Protein AF-A0A956KKE1-F1 (afdb_monomer)

pLDDT: mean 94.9, std 8.65, range [42.03, 98.88]

Foldseek 3Di:
DFDLLALQLQLVLLLVQLQVLLVCLVVLVLLLVLCVVVVHDPVLNVLSVLLSVLSNVLSVLSQVRSCVSPVDGDDYDDDCVCVVDDDCDPDVLLSLLLCLLQCQQQVLQLLLVLLVVLLVQAQPVSLNVSSPSSNVSSVSSNVSSVVSNLVSCVVPVPVRLVSNVVSLVVLVVDDQDFLDDPVSVVSVVPGDPSVCSNSRRDHRVVSVVSSVVSNVVSSVVSVCSNCVVVVVVVD

Mean predicted aligned error: 3.75 Å

Sequence (235 aa):
CLDKPTRAALAALWLHDAQKEHASVPAFSRISWMLAAVGAPAELLEGAHKAALEEIEHTRLCFALAAGYEGRSHSVEAMPDLLLGMDFGDDPLITLAVESLGDGCLLEDYNADVAAACAVTCREPVTRSVLETIAVEERSHADFSWAVLEWLLARDRVRIAPAIDAALTKLQAYPRPTAVSGDKQALIDLADADALLAHGRLPDSRWAALWTERLALTAARVRTLLHEDASARAA

Nearest PDB structures (foldseek):
  3ez0-assembly2_C  TM=4.974E-01  e=1.473E-02  Arthrobacter sp. FB24
  8fhb-assembly1_A  TM=5.592E-01  e=6.857E-01  Synechococcus sp. RCC307
  8hmp-assembly1_R  TM=1.965E-01  e=2.055E+00  Homo sapiens

Radius of gyration: 19.16 Å; Cα contacts (8 Å, |Δi|>4): 268; chains: 1; bounding box: 49×42×51 Å

Solvent-accessible surface area (backbone atoms only — not comparable to full-atom values): 12333 Å² total; per-residue (Å²): 134,83,56,71,46,34,26,52,29,51,17,54,52,25,41,52,48,17,54,50,32,51,62,44,31,62,53,28,52,49,49,33,51,45,38,58,75,74,66,54,60,68,67,60,44,50,44,27,52,50,43,30,54,50,25,54,48,51,19,50,53,24,29,51,52,14,18,70,46,65,75,48,86,70,78,89,78,87,67,71,68,62,76,80,55,82,88,58,67,98,44,52,71,56,40,49,43,40,45,26,47,52,54,24,37,44,44,26,40,40,51,12,52,49,26,43,55,19,25,75,57,24,65,41,67,67,58,22,54,51,25,49,49,49,18,54,50,28,37,51,41,11,53,45,20,45,51,50,45,53,51,48,40,74,73,39,40,85,72,38,48,61,49,43,54,55,41,54,60,49,54,79,74,53,83,77,82,66,69,64,57,80,93,49,44,74,40,50,75,61,26,54,64,69,57,38,29,32,61,36,44,66,58,48,73,58,48,52,52,52,47,57,52,42,55,52,52,45,53,52,51,50,52,48,68,69,44,65,58,62,60,67,75,74,109

Structure (mmCIF, N/CA/C/O backbone):
data_AF-A0A956KKE1-F1
#
_entry.id   AF-A0A956KKE1-F1
#
loop_
_atom_site.group_PDB
_atom_site.id
_atom_site.type_symbol
_atom_site.label_atom_id
_atom_site.label_alt_id
_atom_site.label_comp_id
_atom_site.label_asym_id
_atom_site.label_entity_id
_atom_site.label_seq_id
_atom_site.pdbx_PDB_ins_code
_atom_site.Cartn_x
_atom_site.Cartn_y
_atom_site.Cartn_z
_atom_site.occupancy
_atom_site.B_iso_or_equiv
_atom_site.auth_seq_id
_atom_site.auth_comp_id
_atom_site.auth_asym_id
_atom_site.auth_atom_id
_atom_site.pdbx_PDB_model_num
ATOM 1 N N . CYS A 1 1 ? -20.261 -4.666 23.829 1.00 81.12 1 CYS A N 1
ATOM 2 C CA . CYS A 1 1 ? -20.450 -3.224 23.567 1.00 81.12 1 CYS A CA 1
ATOM 3 C C . CYS A 1 1 ? -19.099 -2.567 23.799 1.00 81.12 1 CYS A C 1
ATOM 5 O O . CYS A 1 1 ? -18.560 -2.770 24.878 1.00 81.12 1 CYS A O 1
ATOM 7 N N . LEU A 1 2 ? -18.522 -1.902 22.795 1.00 95.31 2 LEU A N 1
ATOM 8 C CA . LEU A 1 2 ? -17.215 -1.246 22.923 1.00 95.31 2 LEU A CA 1
ATOM 9 C C . LEU A 1 2 ? -17.324 -0.007 23.814 1.00 95.31 2 LEU A C 1
ATOM 11 O O . LEU A 1 2 ? -18.322 0.713 23.726 1.00 95.31 2 LEU A O 1
ATOM 15 N N . ASP A 1 3 ? -16.308 0.274 24.629 1.00 97.31 3 ASP A N 1
ATOM 16 C CA . ASP A 1 3 ? -16.244 1.527 25.382 1.00 97.31 3 ASP A CA 1
ATOM 17 C C . ASP A 1 3 ? -16.003 2.743 24.464 1.00 97.31 3 ASP A C 1
ATOM 19 O O . ASP A 1 3 ? -15.741 2.627 23.264 1.00 97.31 3 ASP A O 1
ATOM 23 N N . LYS A 1 4 ? -16.183 3.947 25.016 1.00 97.25 4 LYS A N 1
ATOM 24 C CA . LYS A 1 4 ? -16.062 5.189 24.242 1.00 97.25 4 LYS A CA 1
ATOM 25 C C . LYS A 1 4 ? -14.626 5.433 23.733 1.00 97.25 4 LYS A C 1
ATOM 27 O O . LYS A 1 4 ? -14.519 5.766 22.552 1.00 97.25 4 LYS A O 1
ATOM 32 N N . PRO A 1 5 ? -13.559 5.289 24.548 1.00 97.75 5 PRO A N 1
ATOM 33 C CA . PRO A 1 5 ? -12.183 5.443 24.067 1.00 97.75 5 PRO A CA 1
ATOM 34 C C . PRO A 1 5 ? -11.838 4.516 22.900 1.00 97.75 5 PRO A C 1
ATOM 36 O O . PRO A 1 5 ? -11.337 4.979 21.879 1.00 97.75 5 PRO A O 1
ATOM 39 N N . THR A 1 6 ? -12.203 3.239 22.993 1.00 98.31 6 THR A N 1
ATOM 40 C CA . THR A 1 6 ? -11.922 2.236 21.961 1.00 98.31 6 THR A CA 1
ATOM 41 C C . THR A 1 6 ? -12.635 2.553 20.655 1.00 98.31 6 THR A C 1
ATOM 43 O O . THR A 1 6 ? -12.032 2.473 19.587 1.00 98.31 6 THR A O 1
ATOM 46 N N . ARG A 1 7 ? -13.905 2.979 20.708 1.00 97.94 7 ARG A N 1
ATOM 47 C CA . ARG A 1 7 ? -14.611 3.422 19.495 1.00 97.94 7 ARG A CA 1
ATOM 48 C C . ARG A 1 7 ? -13.947 4.639 18.853 1.00 97.94 7 ARG A C 1
ATOM 50 O O . ARG A 1 7 ? -13.834 4.680 17.635 1.00 97.94 7 ARG A O 1
ATOM 57 N N . ALA A 1 8 ? -13.498 5.607 19.653 1.00 97.44 8 ALA A N 1
ATOM 58 C CA . ALA A 1 8 ? -12.809 6.789 19.137 1.00 97.44 8 ALA A CA 1
ATOM 59 C C . ALA A 1 8 ? -11.465 6.427 18.481 1.00 97.44 8 ALA A C 1
ATOM 61 O O . ALA A 1 8 ? -11.163 6.921 17.398 1.00 97.44 8 ALA A O 1
ATOM 62 N N . ALA A 1 9 ? -10.699 5.524 19.097 1.00 98.00 9 ALA A N 1
ATOM 63 C CA . ALA A 1 9 ? -9.459 4.995 18.540 1.00 98.00 9 ALA A CA 1
ATOM 64 C C . ALA A 1 9 ? -9.691 4.268 17.205 1.00 98.00 9 ALA A C 1
ATOM 66 O O . ALA A 1 9 ? -9.038 4.585 16.214 1.00 98.00 9 ALA A O 1
ATOM 67 N N . LEU A 1 10 ? -10.659 3.347 17.147 1.00 98.12 10 LEU A N 1
ATOM 68 C CA . LEU A 1 10 ? -10.994 2.620 15.918 1.00 98.12 10 LEU A CA 1
ATOM 69 C C . LEU A 1 10 ? -11.460 3.564 14.808 1.00 98.12 10 LEU A C 1
ATOM 71 O O . LEU A 1 10 ? -10.999 3.437 13.677 1.00 98.12 10 LEU A O 1
ATOM 75 N N . ALA A 1 11 ? -12.321 4.533 15.128 1.00 97.56 11 ALA A N 1
ATOM 76 C CA . ALA A 1 11 ? -12.765 5.536 14.167 1.00 97.56 11 ALA A CA 1
ATOM 77 C C . ALA A 1 11 ? -11.590 6.342 13.596 1.00 97.56 11 ALA A C 1
ATOM 79 O O . ALA A 1 11 ? -11.491 6.496 12.383 1.00 97.56 11 ALA A O 1
ATOM 80 N N . ALA A 1 12 ? -10.680 6.812 14.454 1.00 96.75 12 ALA A N 1
ATOM 81 C CA . ALA A 1 12 ? -9.523 7.599 14.035 1.00 96.75 12 ALA A CA 1
ATOM 82 C C . ALA A 1 12 ? -8.536 6.798 13.171 1.00 96.75 12 ALA A C 1
ATOM 84 O O . ALA A 1 12 ? -7.970 7.352 12.232 1.00 96.75 12 ALA A O 1
ATOM 85 N N . LEU A 1 13 ? -8.337 5.509 13.468 1.00 97.62 13 LEU A N 1
ATOM 86 C CA . LEU A 1 13 ? -7.486 4.632 12.663 1.00 97.62 13 LEU A CA 1
ATOM 87 C C . LEU A 1 13 ? -8.114 4.341 11.293 1.00 97.62 13 LEU A C 1
ATOM 89 O O . LEU A 1 13 ? -7.439 4.477 10.283 1.00 97.62 13 LEU A O 1
ATOM 93 N N . TRP A 1 14 ? -9.409 4.010 11.229 1.00 97.88 14 TRP A N 1
ATOM 94 C CA . TRP A 1 14 ? -10.077 3.749 9.943 1.00 97.88 14 TRP A CA 1
ATOM 95 C C . TRP A 1 14 ? -10.216 5.006 9.086 1.00 97.88 14 TRP A C 1
ATOM 97 O O . TRP A 1 14 ? -10.135 4.928 7.865 1.00 97.88 14 TRP A O 1
ATOM 107 N N . LEU A 1 15 ? -10.377 6.169 9.719 1.00 96.12 15 LEU A N 1
ATOM 108 C CA . LEU A 1 15 ? -10.339 7.452 9.028 1.00 96.12 15 LEU A CA 1
ATOM 109 C C . LEU A 1 15 ? -8.958 7.719 8.416 1.00 96.12 15 LEU A C 1
ATOM 111 O O . LEU A 1 15 ? -8.875 8.169 7.279 1.00 96.12 15 LEU A O 1
ATOM 115 N N . HIS A 1 16 ? -7.889 7.425 9.159 1.00 95.25 16 HIS A N 1
ATOM 116 C CA . HIS A 1 16 ? -6.515 7.572 8.677 1.00 95.25 16 HIS A CA 1
ATOM 117 C C . HIS A 1 16 ? -6.230 6.681 7.473 1.00 95.25 16 HIS A C 1
ATOM 119 O O . HIS A 1 16 ? -5.639 7.143 6.503 1.00 95.25 16 HIS A O 1
ATOM 125 N N . ASP A 1 17 ? -6.673 5.425 7.528 1.00 97.00 17 ASP A N 1
ATOM 126 C CA . ASP A 1 17 ? -6.511 4.492 6.414 1.00 97.00 17 ASP A CA 1
ATOM 127 C C . ASP A 1 17 ? -7.303 4.983 5.199 1.00 97.00 17 ASP A C 1
ATOM 129 O O . ASP A 1 17 ? -6.723 5.160 4.140 1.00 97.00 17 ASP A O 1
ATOM 133 N N . ALA A 1 18 ? -8.574 5.374 5.369 1.00 97.06 18 ALA A N 1
ATOM 134 C CA . ALA A 1 18 ? -9.383 5.927 4.276 1.00 97.06 18 ALA A CA 1
ATOM 135 C C . ALA A 1 18 ? -8.728 7.138 3.586 1.00 97.06 18 ALA A C 1
ATOM 137 O O . ALA A 1 18 ? -8.857 7.317 2.378 1.00 97.06 18 ALA A O 1
ATOM 138 N N . GLN A 1 19 ? -8.041 7.991 4.350 1.00 94.75 19 GLN A N 1
ATOM 139 C CA . GLN A 1 19 ? -7.318 9.141 3.808 1.00 94.75 19 GLN A CA 1
ATOM 140 C C . GLN A 1 19 ? -6.078 8.727 3.010 1.00 94.75 19 GLN A C 1
ATOM 142 O O . GLN A 1 19 ? -5.770 9.377 2.012 1.00 94.75 19 GLN A O 1
ATOM 147 N N . LYS A 1 20 ? -5.381 7.664 3.428 1.00 94.75 20 LYS A N 1
ATOM 148 C CA . LYS A 1 20 ? -4.246 7.104 2.688 1.00 94.75 20 LYS A CA 1
ATOM 149 C C . LYS A 1 20 ? -4.690 6.462 1.377 1.00 94.75 20 LYS A C 1
ATOM 151 O O . LYS A 1 20 ? -4.152 6.860 0.347 1.00 94.75 20 LYS A O 1
ATOM 156 N N . GLU A 1 21 ? -5.720 5.615 1.408 1.00 97.12 21 GLU A N 1
ATOM 157 C CA . GLU A 1 21 ? -6.243 4.978 0.185 1.00 97.12 21 GLU A CA 1
ATOM 158 C C . GLU A 1 21 ? -6.777 6.039 -0.781 1.00 97.12 21 GLU A C 1
ATOM 160 O O . GLU A 1 21 ? -6.628 5.972 -1.995 1.00 97.12 21 GLU A O 1
ATOM 165 N N . HIS A 1 22 ? -7.362 7.123 -0.264 1.00 96.38 22 HIS A N 1
ATOM 166 C CA . HIS A 1 22 ? -7.793 8.198 -1.149 1.00 96.38 22 HIS A CA 1
ATOM 167 C C . HIS A 1 22 ? -6.612 8.926 -1.810 1.00 96.38 22 HIS A C 1
ATOM 169 O O . HIS A 1 22 ? -6.702 9.351 -2.965 1.00 96.38 22 HIS A O 1
ATOM 175 N N . ALA A 1 23 ? -5.513 9.093 -1.072 1.00 93.56 23 ALA A N 1
ATOM 176 C CA . ALA A 1 23 ? -4.313 9.775 -1.538 1.00 93.56 23 ALA A CA 1
ATOM 177 C C . ALA A 1 23 ? -3.479 8.934 -2.524 1.00 93.56 23 ALA A C 1
ATOM 179 O O . ALA A 1 23 ? -2.659 9.509 -3.244 1.00 93.56 23 ALA A O 1
ATOM 180 N N . SER A 1 24 ? -3.699 7.618 -2.612 1.00 95.38 24 SER A N 1
ATOM 181 C CA . SER A 1 24 ? -3.049 6.732 -3.591 1.00 95.38 24 SER A CA 1
ATOM 182 C C . SER A 1 24 ? -3.680 6.846 -4.995 1.00 95.38 24 SER A C 1
ATOM 184 O O . SER A 1 24 ? -2.988 6.721 -6.008 1.00 95.38 24 SER A O 1
ATOM 186 N N . VAL A 1 25 ? -4.972 7.192 -5.100 1.00 96.62 25 VAL A N 1
ATOM 187 C CA . VAL A 1 25 ? -5.703 7.289 -6.385 1.00 96.62 25 VAL A CA 1
ATOM 188 C C . VAL A 1 25 ? -5.023 8.233 -7.403 1.00 96.62 25 VAL A C 1
ATOM 190 O O . VAL A 1 25 ? -4.869 7.855 -8.576 1.00 96.62 25 VAL A O 1
ATOM 193 N N . PRO A 1 26 ? -4.569 9.450 -7.028 1.00 95.38 26 PRO A N 1
ATOM 194 C CA . PRO A 1 26 ? -3.785 10.298 -7.926 1.00 95.38 26 PRO A CA 1
ATOM 195 C C . PRO A 1 26 ? -2.439 9.683 -8.333 1.00 95.38 26 PRO A C 1
ATOM 197 O O . PRO A 1 26 ? -1.995 9.911 -9.458 1.00 95.38 26 PRO A O 1
ATOM 200 N N . ALA A 1 27 ? -1.798 8.889 -7.468 1.00 94.69 27 ALA A N 1
ATOM 201 C CA . ALA A 1 27 ? -0.536 8.225 -7.786 1.00 94.69 27 ALA A CA 1
ATOM 202 C C . ALA A 1 27 ? -0.723 7.181 -8.899 1.00 94.69 27 ALA A C 1
ATOM 204 O O . ALA A 1 27 ? -0.006 7.232 -9.900 1.00 94.69 27 ALA A O 1
ATOM 205 N N . PHE A 1 28 ? -1.750 6.328 -8.817 1.00 97.44 28 PHE A N 1
ATOM 206 C CA . PHE A 1 28 ? -2.087 5.400 -9.906 1.00 97.44 28 PHE A CA 1
ATOM 207 C C . PHE A 1 28 ? -2.508 6.124 -11.192 1.00 97.44 28 PHE A C 1
ATOM 209 O O . PHE A 1 28 ? -2.120 5.727 -12.296 1.00 97.44 28 PHE A O 1
ATOM 216 N N . SER A 1 29 ? -3.223 7.247 -11.071 1.00 95.75 29 SER A N 1
ATOM 217 C CA . SER A 1 29 ? -3.551 8.100 -12.222 1.00 95.75 29 SER A CA 1
ATOM 218 C C . SER A 1 29 ? -2.284 8.632 -12.905 1.00 95.75 29 SER A C 1
ATOM 220 O O . SER A 1 29 ? -2.165 8.567 -14.131 1.00 95.75 29 SER A O 1
ATOM 222 N N . ARG A 1 30 ? -1.293 9.080 -12.127 1.00 96.25 30 ARG A N 1
ATOM 223 C CA . ARG A 1 30 ? 0.010 9.530 -12.631 1.00 96.25 30 ARG A CA 1
ATOM 224 C C . ARG A 1 30 ? 0.798 8.400 -13.294 1.00 96.25 30 ARG A C 1
ATOM 226 O O . ARG A 1 30 ? 1.353 8.606 -14.372 1.00 96.25 30 ARG A O 1
ATOM 233 N N . ILE A 1 31 ? 0.798 7.204 -12.703 1.00 97.56 31 ILE A N 1
ATOM 234 C CA . ILE A 1 31 ? 1.424 6.011 -13.289 1.00 97.56 31 ILE A CA 1
ATOM 235 C C . ILE A 1 31 ? 0.797 5.693 -14.651 1.00 97.56 31 ILE A C 1
ATOM 237 O O . ILE A 1 31 ? 1.532 5.511 -15.620 1.00 97.56 31 ILE A O 1
ATOM 241 N N . SER A 1 32 ? -0.538 5.715 -14.769 1.00 97.69 32 SER A N 1
ATOM 242 C CA . SER A 1 32 ? -1.224 5.466 -16.049 1.00 97.69 32 SER A CA 1
ATOM 243 C C . SER A 1 32 ? -0.789 6.448 -17.149 1.00 97.69 32 SER A C 1
ATOM 245 O O . SER A 1 32 ? -0.551 6.048 -18.291 1.00 97.69 32 SER A O 1
ATOM 247 N N . TRP A 1 33 ? -0.589 7.723 -16.794 1.00 96.62 33 TRP A N 1
ATOM 248 C CA . TRP A 1 33 ? -0.094 8.748 -17.713 1.00 96.62 33 TRP A CA 1
ATOM 249 C C . TRP A 1 33 ? 1.348 8.492 -18.142 1.00 96.62 33 TRP A C 1
ATOM 251 O O . TRP A 1 33 ? 1.648 8.572 -19.333 1.00 96.62 33 TRP A O 1
ATOM 261 N N . MET A 1 34 ? 2.238 8.163 -17.201 1.00 97.75 34 MET A N 1
ATOM 262 C CA . MET A 1 34 ? 3.630 7.843 -17.526 1.00 97.75 34 MET A CA 1
ATOM 263 C C . MET A 1 34 ? 3.716 6.614 -18.426 1.00 97.75 34 MET A C 1
ATOM 265 O O . MET A 1 34 ? 4.391 6.675 -19.451 1.00 97.75 34 MET A O 1
ATOM 269 N N . LEU A 1 35 ? 2.986 5.541 -18.101 1.00 98.50 35 LEU A N 1
ATOM 270 C CA . LEU A 1 35 ? 2.916 4.319 -18.905 1.00 98.50 35 LEU A CA 1
ATOM 271 C C . LEU A 1 35 ? 2.457 4.612 -20.340 1.00 98.50 35 LEU A C 1
ATOM 273 O O . LEU A 1 35 ? 3.092 4.155 -21.293 1.00 98.50 35 LEU A O 1
ATOM 277 N N . ALA A 1 36 ? 1.416 5.431 -20.514 1.00 97.88 36 ALA A N 1
ATOM 278 C CA . ALA A 1 36 ? 0.978 5.873 -21.836 1.00 97.88 36 ALA A CA 1
ATOM 279 C C . ALA A 1 36 ? 2.065 6.689 -22.561 1.00 97.88 36 ALA A C 1
ATOM 281 O O . ALA A 1 36 ? 2.355 6.432 -23.730 1.00 97.88 36 ALA A O 1
ATOM 282 N N . ALA A 1 37 ? 2.708 7.633 -21.866 1.00 96.94 37 ALA A N 1
ATOM 283 C CA . ALA A 1 37 ? 3.741 8.501 -22.433 1.00 96.94 37 ALA A CA 1
ATOM 284 C C . ALA A 1 37 ? 4.979 7.727 -22.918 1.00 96.94 37 ALA A C 1
ATOM 286 O O . ALA A 1 37 ? 5.592 8.107 -23.916 1.00 96.94 37 ALA A O 1
ATOM 287 N N . VAL A 1 38 ? 5.336 6.626 -22.249 1.00 97.38 38 VAL A N 1
ATOM 288 C CA . VAL A 1 38 ? 6.476 5.778 -22.638 1.00 97.38 38 VAL A CA 1
ATOM 289 C C . VAL A 1 38 ? 6.102 4.630 -23.587 1.00 97.38 38 VAL A C 1
ATOM 291 O O . VAL A 1 38 ? 6.981 3.873 -24.021 1.00 97.38 38 VAL A O 1
ATOM 294 N N . GLY A 1 39 ? 4.821 4.514 -23.954 1.00 97.94 39 GLY A N 1
ATOM 295 C CA . GLY A 1 39 ? 4.309 3.486 -24.860 1.00 97.94 39 GLY A CA 1
ATOM 296 C C . GLY A 1 39 ? 4.327 2.087 -24.244 1.00 97.94 39 GLY A C 1
ATOM 297 O O . GLY A 1 39 ? 4.849 1.154 -24.858 1.00 97.94 39 GLY A O 1
ATOM 298 N N . ALA A 1 40 ? 3.827 1.958 -23.014 1.00 98.31 40 ALA A N 1
ATOM 299 C CA . ALA A 1 40 ? 3.653 0.674 -22.347 1.00 98.31 40 ALA A CA 1
ATOM 300 C C . ALA A 1 40 ? 2.516 -0.165 -22.978 1.00 98.31 40 ALA A C 1
ATOM 302 O O . ALA A 1 40 ? 1.598 0.399 -23.581 1.00 98.31 40 ALA A O 1
ATOM 303 N N . PRO A 1 41 ? 2.560 -1.506 -22.847 1.00 98.19 41 PRO A N 1
ATOM 304 C CA . PRO A 1 41 ? 1.471 -2.397 -23.242 1.00 98.19 41 PRO A CA 1
ATOM 305 C C . PRO A 1 41 ? 0.14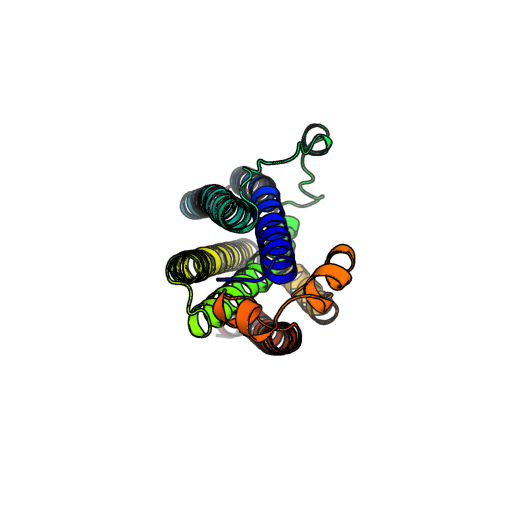9 -2.059 -22.547 1.00 98.19 41 PRO A C 1
ATOM 307 O O . PRO A 1 41 ? 0.138 -1.565 -21.416 1.00 98.19 41 PRO A O 1
ATOM 310 N N . ALA A 1 42 ? -0.967 -2.356 -23.216 1.00 97.94 42 ALA A N 1
ATOM 311 C CA . ALA A 1 42 ? -2.307 -2.019 -22.735 1.00 97.94 42 ALA A CA 1
ATOM 312 C C . ALA A 1 42 ? -2.634 -2.678 -21.385 1.00 97.94 42 ALA A C 1
ATOM 314 O O . ALA A 1 42 ? -3.324 -2.079 -20.567 1.00 97.94 42 ALA A O 1
ATOM 315 N N . GLU A 1 43 ? -2.082 -3.861 -21.127 1.00 98.06 43 GLU A N 1
ATOM 316 C CA . GLU A 1 43 ? -2.280 -4.629 -19.898 1.00 98.06 43 GLU A CA 1
ATOM 317 C C . GLU A 1 43 ? -1.710 -3.900 -18.667 1.00 98.06 43 GLU A C 1
ATOM 319 O O . GLU A 1 43 ? -2.294 -3.954 -17.587 1.00 98.06 43 GLU A O 1
ATOM 324 N N . LEU A 1 44 ? -0.605 -3.155 -18.819 1.00 98.62 44 LEU A N 1
ATOM 325 C CA . LEU A 1 44 ? -0.058 -2.337 -17.728 1.00 98.62 44 LEU A CA 1
ATOM 326 C C . LEU A 1 44 ? -0.910 -1.086 -17.479 1.00 98.62 44 LEU A C 1
ATOM 328 O O . LEU A 1 44 ? -1.070 -0.663 -16.336 1.00 98.62 44 LEU A O 1
ATOM 332 N N . LEU A 1 45 ? -1.491 -0.497 -18.529 1.00 98.00 45 LEU A N 1
ATOM 333 C CA . LEU A 1 45 ? -2.429 0.619 -18.370 1.00 98.00 45 LEU A CA 1
ATOM 334 C C . LEU A 1 45 ? -3.707 0.153 -17.659 1.00 98.00 45 LEU A C 1
ATOM 336 O O . LEU A 1 45 ? -4.195 0.841 -16.763 1.00 98.00 45 LEU A O 1
ATOM 340 N N . GLU A 1 46 ? -4.228 -1.019 -18.030 1.00 98.38 46 GLU A N 1
ATOM 341 C CA . GLU A 1 46 ? -5.365 -1.647 -17.355 1.00 98.38 46 GLU A CA 1
ATOM 342 C C . GLU A 1 46 ? -5.059 -1.899 -15.875 1.00 98.38 46 GLU A C 1
ATOM 344 O O . GLU A 1 46 ? -5.869 -1.530 -15.026 1.00 98.38 46 GLU A O 1
ATOM 349 N N . GLY A 1 47 ? -3.873 -2.429 -15.558 1.00 98.50 47 GLY A N 1
ATOM 350 C CA . GLY A 1 47 ? -3.420 -2.633 -14.180 1.00 98.50 47 GLY A CA 1
ATOM 351 C C . GLY A 1 47 ? -3.442 -1.351 -13.342 1.00 98.50 47 GLY A C 1
ATOM 352 O O . GLY A 1 47 ? -4.018 -1.344 -12.255 1.00 98.50 47 GLY A O 1
ATOM 353 N N . ALA A 1 48 ? -2.914 -0.242 -13.873 1.00 98.38 48 ALA A N 1
ATOM 354 C CA . ALA A 1 48 ? -2.925 1.049 -13.178 1.00 98.38 48 ALA A CA 1
ATOM 355 C C . ALA A 1 48 ? -4.352 1.567 -12.915 1.00 98.38 48 ALA A C 1
ATOM 357 O O . ALA A 1 48 ? -4.646 2.083 -11.837 1.00 98.38 48 ALA A O 1
ATOM 358 N N . HIS A 1 49 ? -5.259 1.425 -13.886 1.00 98.50 49 HIS A N 1
ATOM 359 C CA . HIS A 1 49 ? -6.652 1.844 -13.717 1.00 98.50 49 HIS A CA 1
ATOM 360 C C . HIS A 1 49 ? -7.436 0.933 -12.771 1.00 98.50 49 HIS A C 1
ATOM 362 O O . HIS A 1 49 ? -8.263 1.432 -12.009 1.00 98.50 49 HIS A O 1
ATOM 368 N N . LYS A 1 50 ? -7.175 -0.377 -12.799 1.00 98.62 50 LYS A N 1
ATOM 369 C CA . LYS A 1 50 ? -7.757 -1.338 -11.860 1.00 98.62 50 LYS A CA 1
ATOM 370 C C . LYS A 1 50 ? -7.378 -0.977 -10.426 1.00 98.62 50 LYS A C 1
ATOM 372 O O . LYS A 1 50 ? -8.279 -0.812 -9.611 1.00 98.62 50 LYS A O 1
ATOM 377 N N . ALA A 1 51 ? -6.087 -0.765 -10.165 1.00 98.44 51 ALA A N 1
ATOM 378 C CA . ALA A 1 51 ? -5.603 -0.383 -8.843 1.00 98.44 51 ALA A CA 1
ATOM 379 C C . ALA A 1 51 ? -6.269 0.915 -8.359 1.00 98.44 51 ALA A C 1
ATOM 381 O O . ALA A 1 51 ? -6.891 0.932 -7.305 1.00 98.44 51 ALA A O 1
ATOM 382 N N . ALA A 1 52 ? -6.311 1.958 -9.197 1.00 98.44 52 ALA A N 1
ATOM 383 C CA . ALA A 1 52 ? -6.998 3.209 -8.857 1.00 98.44 52 ALA A CA 1
ATOM 384 C C . ALA A 1 52 ? -8.490 3.034 -8.500 1.00 98.44 52 ALA A C 1
ATOM 386 O O . ALA A 1 52 ? -9.023 3.789 -7.688 1.00 98.44 52 ALA A O 1
ATOM 387 N N . LEU A 1 53 ? -9.193 2.087 -9.131 1.00 98.69 53 LEU A N 1
ATOM 388 C CA . LEU A 1 53 ? -10.600 1.806 -8.833 1.00 98.69 53 LEU A CA 1
ATOM 389 C C . LEU A 1 53 ? -10.771 1.030 -7.523 1.00 98.69 53 LEU A C 1
ATOM 391 O O . LEU A 1 53 ? -11.721 1.306 -6.790 1.00 98.69 53 LEU A O 1
ATOM 395 N N . GLU A 1 54 ? -9.866 0.096 -7.236 1.00 98.69 54 GLU A N 1
ATOM 396 C CA . GLU A 1 54 ? -9.829 -0.658 -5.977 1.00 98.69 54 GLU A CA 1
ATOM 397 C C . GLU A 1 54 ? -9.544 0.277 -4.795 1.00 98.69 54 GLU A C 1
ATOM 399 O O . GLU A 1 54 ? -10.302 0.274 -3.831 1.00 98.69 54 GLU A O 1
ATOM 404 N N . GLU A 1 55 ? -8.603 1.210 -4.934 1.00 98.44 55 GLU A N 1
ATOM 405 C CA . GLU A 1 55 ? -8.302 2.244 -3.930 1.00 98.44 55 GLU A CA 1
ATOM 406 C C . GLU A 1 55 ? -9.497 3.153 -3.601 1.00 98.44 55 GLU A C 1
ATOM 408 O O . GLU A 1 55 ? -9.750 3.525 -2.448 1.00 98.44 55 GLU A O 1
ATOM 413 N N . ILE A 1 56 ? -10.310 3.491 -4.610 1.00 98.38 56 ILE A N 1
ATOM 414 C CA . ILE A 1 56 ? -11.568 4.221 -4.395 1.00 98.38 56 ILE A CA 1
ATOM 415 C C . ILE A 1 56 ? -12.540 3.384 -3.556 1.00 98.38 56 ILE A C 1
ATOM 417 O O . ILE A 1 56 ? -13.286 3.940 -2.741 1.00 98.38 56 ILE A O 1
ATOM 421 N N . GLU A 1 57 ? -12.572 2.068 -3.753 1.00 98.44 57 GLU A N 1
ATOM 422 C CA . GLU A 1 57 ? -13.420 1.181 -2.966 1.00 98.44 57 GLU A CA 1
ATOM 423 C C . GLU A 1 57 ? -12.873 0.985 -1.548 1.00 98.44 57 GLU A C 1
ATOM 425 O O . GLU A 1 57 ? -13.637 1.134 -0.592 1.00 98.44 57 GLU A O 1
ATOM 430 N N . HIS A 1 58 ? -11.563 0.789 -1.373 1.00 98.56 58 HIS A N 1
ATOM 431 C CA . HIS A 1 58 ? -10.923 0.724 -0.053 1.00 98.56 58 HIS A CA 1
ATOM 432 C C . HIS A 1 58 ? -11.196 1.988 0.757 1.00 98.56 58 HIS A C 1
ATOM 434 O O . HIS A 1 58 ? -11.656 1.910 1.897 1.00 98.56 58 HIS A O 1
ATOM 440 N N . THR A 1 59 ? -11.057 3.160 0.127 1.00 98.25 59 THR A N 1
ATOM 441 C CA . THR A 1 59 ? -11.421 4.459 0.709 1.00 98.25 59 THR A CA 1
ATOM 442 C C . THR A 1 59 ? -12.845 4.439 1.280 1.00 98.25 59 THR A C 1
ATOM 444 O O . THR A 1 59 ? -13.083 4.847 2.422 1.00 98.25 59 THR A O 1
ATOM 447 N N . ARG A 1 60 ? -13.824 3.955 0.502 1.00 98.00 60 ARG A N 1
ATOM 448 C CA . ARG A 1 60 ? -15.234 3.896 0.924 1.00 98.00 60 ARG A CA 1
ATOM 449 C C . ARG A 1 60 ? -15.444 2.920 2.072 1.00 98.00 60 ARG A C 1
ATOM 451 O O . ARG A 1 60 ? -16.159 3.258 3.018 1.00 98.00 60 ARG A O 1
ATOM 458 N N . LEU A 1 61 ? -14.837 1.738 2.000 1.00 98.25 61 LEU A N 1
ATOM 459 C CA . LEU A 1 61 ? -14.935 0.711 3.035 1.00 98.25 61 LEU A CA 1
ATOM 460 C C . LEU A 1 61 ? -14.341 1.211 4.358 1.00 98.25 61 LEU A C 1
ATOM 462 O O . LEU A 1 61 ? -14.991 1.116 5.401 1.00 98.25 61 LEU A O 1
ATOM 466 N N . CYS A 1 62 ? -13.165 1.837 4.318 1.00 98.25 62 CYS A N 1
ATOM 467 C CA . CYS A 1 62 ? -12.512 2.419 5.487 1.00 98.25 62 CYS A CA 1
ATOM 468 C C . CYS A 1 62 ? -13.330 3.578 6.086 1.00 98.25 62 CYS A C 1
ATOM 470 O O . CYS A 1 62 ? -13.548 3.613 7.302 1.00 98.25 62 CYS A O 1
ATOM 472 N N . PHE A 1 63 ? -13.897 4.475 5.266 1.00 98.00 63 PHE A N 1
ATOM 473 C CA . PHE A 1 63 ? -14.820 5.503 5.767 1.00 98.00 63 PHE A CA 1
ATOM 474 C C . PHE A 1 63 ? -16.088 4.909 6.390 1.00 98.00 63 PHE A C 1
ATOM 476 O O . PHE A 1 63 ? -16.564 5.420 7.408 1.00 98.00 63 PHE A O 1
ATOM 483 N N . ALA A 1 64 ? -16.641 3.838 5.815 1.00 97.38 64 ALA A N 1
ATOM 484 C CA . ALA A 1 64 ? -17.812 3.160 6.364 1.00 97.38 64 ALA A CA 1
ATOM 485 C C . ALA A 1 64 ? -17.509 2.527 7.731 1.00 97.38 64 ALA A C 1
ATOM 487 O O . ALA A 1 64 ? -18.314 2.662 8.658 1.00 97.38 64 ALA A O 1
ATOM 488 N N . LEU A 1 65 ? -16.331 1.914 7.897 1.00 97.88 65 LEU A N 1
ATOM 489 C CA . LEU A 1 65 ? -15.867 1.412 9.191 1.00 97.88 65 LEU A CA 1
ATOM 490 C C . LEU A 1 65 ? -15.710 2.554 10.202 1.00 97.88 65 LEU A C 1
ATOM 492 O O . LEU A 1 65 ? -16.265 2.473 11.299 1.00 97.88 65 LEU A O 1
ATOM 496 N N . ALA A 1 66 ? -15.042 3.652 9.830 1.00 97.75 66 ALA A N 1
ATOM 497 C CA . ALA A 1 66 ? -14.895 4.824 10.695 1.00 97.75 66 ALA A CA 1
ATOM 498 C C . ALA A 1 66 ? -16.258 5.378 11.152 1.00 97.75 66 ALA A C 1
ATOM 500 O O . ALA A 1 66 ? -16.475 5.632 12.343 1.00 97.75 66 ALA A O 1
ATOM 501 N N . ALA A 1 67 ? -17.207 5.486 10.219 1.00 97.19 67 ALA A N 1
ATOM 502 C CA . ALA A 1 67 ? -18.567 5.924 10.500 1.00 97.19 67 ALA A CA 1
ATOM 503 C C . ALA A 1 67 ? -19.323 4.964 11.428 1.00 97.19 67 ALA A C 1
ATOM 505 O O . ALA A 1 67 ? -20.063 5.420 12.302 1.00 97.19 67 ALA A O 1
ATOM 506 N N . GLY A 1 68 ? -19.104 3.653 11.298 1.00 96.56 68 GLY A N 1
ATOM 507 C CA . GLY A 1 68 ? -19.687 2.639 12.176 1.00 96.56 68 GLY A CA 1
ATOM 508 C C . GLY A 1 68 ? -19.260 2.774 13.643 1.00 96.56 68 GLY A C 1
ATOM 509 O O . GLY A 1 68 ? -20.069 2.529 14.541 1.00 96.56 68 GLY A O 1
ATOM 510 N N . TYR A 1 69 ? -18.025 3.211 13.910 1.00 96.88 69 TYR A N 1
ATOM 511 C CA . TYR A 1 69 ? -17.524 3.394 15.279 1.00 96.88 69 TYR A CA 1
ATOM 512 C C . TYR A 1 69 ? -17.898 4.751 15.898 1.00 96.88 69 TYR A C 1
ATOM 514 O O . TYR A 1 69 ? -18.192 4.817 17.097 1.00 96.88 69 TYR A O 1
ATOM 522 N N . GLU A 1 70 ? -17.897 5.832 15.111 1.00 94.75 70 GLU A N 1
ATOM 523 C CA . GLU A 1 70 ? -18.143 7.198 15.608 1.00 94.75 70 GLU A CA 1
ATOM 524 C C . GLU A 1 70 ? -19.607 7.651 15.478 1.00 94.75 70 GLU A C 1
ATOM 526 O O . GLU A 1 70 ? -20.037 8.567 16.178 1.00 94.75 70 GLU A O 1
ATOM 531 N N . GLY A 1 71 ? -20.392 7.009 14.610 1.00 92.38 71 GLY A N 1
ATOM 532 C CA . GLY A 1 71 ? -21.782 7.379 14.337 1.00 92.38 71 GLY A CA 1
ATOM 533 C C . GLY A 1 71 ? -21.939 8.629 13.464 1.00 92.38 71 GLY A C 1
ATOM 534 O O . GLY A 1 71 ? -23.016 9.223 13.447 1.00 92.38 71 GLY A O 1
ATOM 535 N N . ARG A 1 72 ? -20.885 9.042 12.747 1.00 93.00 72 ARG A N 1
ATOM 536 C CA . ARG A 1 72 ? -20.928 10.136 11.765 1.00 93.00 72 ARG A CA 1
ATOM 537 C C . ARG A 1 72 ? -20.263 9.729 10.459 1.00 93.00 72 ARG A C 1
ATOM 539 O O . ARG A 1 72 ? -19.252 9.039 10.472 1.00 93.00 72 ARG A O 1
ATOM 546 N N . SER A 1 73 ? -20.816 10.184 9.342 1.00 91.25 73 SER A N 1
ATOM 547 C CA . SER A 1 73 ? -20.201 9.990 8.031 1.00 91.25 73 SER A CA 1
ATOM 548 C C . SER A 1 73 ? -18.949 10.850 7.879 1.00 91.25 73 SER A C 1
ATOM 550 O O . SER A 1 73 ? -18.886 11.976 8.377 1.00 91.25 73 SER A O 1
ATOM 552 N N . HIS A 1 74 ? -17.983 10.314 7.145 1.00 90.56 74 HIS A N 1
ATOM 553 C CA . HIS A 1 74 ? -16.761 10.996 6.738 1.00 90.56 74 HIS A CA 1
ATOM 554 C C . HIS A 1 74 ? -16.690 11.035 5.213 1.00 90.56 74 HIS A C 1
ATOM 556 O O . HIS A 1 74 ? -17.387 10.281 4.534 1.00 90.56 74 HIS A O 1
ATOM 562 N N . SER A 1 75 ? -15.878 11.941 4.684 1.00 88.62 75 SER A N 1
ATOM 563 C CA . SER A 1 75 ? -15.625 12.077 3.254 1.00 88.62 75 SER A CA 1
ATOM 564 C C . SER A 1 75 ? -14.191 12.547 3.049 1.00 88.62 75 SER A C 1
ATOM 566 O O . SER A 1 75 ? -13.523 12.967 3.993 1.00 88.62 75 SER A O 1
ATOM 568 N N . VAL A 1 76 ? -13.746 12.488 1.802 1.00 89.12 76 VAL A N 1
ATOM 569 C CA . VAL A 1 76 ? -12.429 12.944 1.366 1.00 89.12 76 VAL A CA 1
ATOM 570 C C . VAL A 1 76 ? -12.227 14.439 1.613 1.00 89.12 76 VAL A C 1
ATOM 572 O O . VAL A 1 76 ? -13.159 15.237 1.467 1.00 89.12 76 VAL A O 1
ATOM 575 N N . GLU A 1 77 ? -10.998 14.809 1.967 1.00 86.38 77 GLU A N 1
ATOM 576 C CA . GLU A 1 77 ? -10.555 16.201 2.026 1.00 86.38 77 GLU A CA 1
ATOM 577 C C . GLU A 1 77 ? -9.999 16.639 0.665 1.00 86.38 77 GLU A C 1
ATOM 579 O O . GLU A 1 77 ? -9.551 15.823 -0.141 1.00 86.38 77 GLU A O 1
ATOM 584 N N . ALA A 1 78 ? -10.051 17.941 0.382 1.00 89.62 78 ALA A N 1
ATOM 585 C CA . ALA A 1 78 ? -9.533 18.468 -0.873 1.00 89.62 78 ALA A CA 1
ATOM 586 C C . ALA A 1 78 ? -7.998 18.378 -0.920 1.00 89.62 78 ALA A C 1
ATOM 588 O O . ALA A 1 78 ? -7.326 18.742 0.042 1.00 89.62 78 ALA A O 1
ATOM 589 N N . MET A 1 79 ? -7.457 17.998 -2.081 1.00 91.38 79 MET A N 1
ATOM 590 C CA . MET A 1 79 ? -6.020 18.005 -2.386 1.00 91.38 79 MET A CA 1
ATOM 591 C C . MET A 1 79 ? -5.706 19.100 -3.426 1.00 91.38 79 MET A C 1
ATOM 593 O O . MET A 1 79 ? -5.469 18.786 -4.594 1.00 91.38 79 MET A O 1
ATOM 597 N N . PRO A 1 80 ? -5.765 20.399 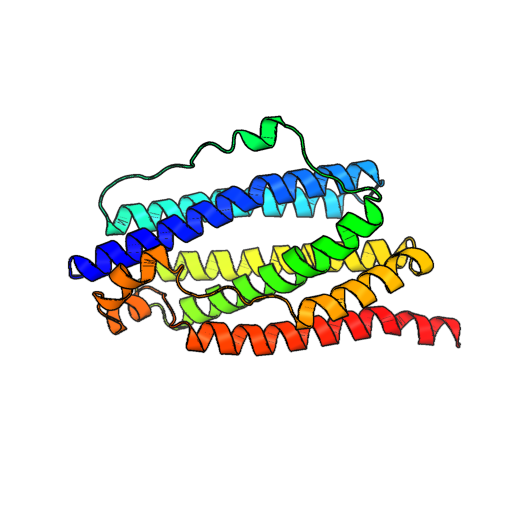-3.058 1.00 92.38 80 PRO A N 1
ATOM 598 C CA . PRO A 1 80 ? -5.625 21.503 -4.012 1.00 92.38 80 PRO A CA 1
ATOM 599 C C . PRO A 1 80 ? -4.266 21.524 -4.721 1.00 92.38 80 PRO A C 1
ATOM 601 O O . PRO A 1 80 ? -4.191 21.988 -5.857 1.00 92.38 80 PRO A O 1
ATOM 604 N N . ASP A 1 81 ? -3.222 20.978 -4.097 1.00 89.88 81 ASP A N 1
ATOM 605 C CA . ASP A 1 81 ? -1.872 20.922 -4.666 1.00 89.88 81 ASP A CA 1
ATOM 606 C C . ASP A 1 81 ? -1.810 20.097 -5.962 1.00 89.88 81 ASP A C 1
ATOM 608 O O . ASP A 1 81 ? -0.977 20.377 -6.819 1.00 89.88 81 ASP A O 1
ATOM 612 N N . LEU A 1 82 ? -2.751 19.167 -6.187 1.00 89.44 82 LEU A N 1
ATOM 613 C CA . LEU A 1 82 ? -2.861 18.431 -7.455 1.00 89.44 82 LEU A CA 1
ATOM 614 C C . LEU A 1 82 ? -3.155 19.347 -8.656 1.00 89.44 82 LEU A C 1
ATOM 616 O O . LEU A 1 82 ? -2.854 18.990 -9.795 1.00 89.44 82 LEU A O 1
ATOM 620 N N . LEU A 1 83 ? -3.713 20.543 -8.428 1.00 91.75 83 LEU A N 1
ATOM 621 C CA . LEU A 1 83 ? -3.937 21.535 -9.485 1.00 91.75 83 LEU A CA 1
ATOM 622 C C . LEU A 1 83 ? -2.644 22.220 -9.948 1.00 91.75 83 LEU A C 1
ATOM 624 O O . LEU A 1 83 ? -2.644 22.840 -11.010 1.00 91.75 83 LEU A O 1
ATOM 628 N N . LEU A 1 84 ? -1.552 22.114 -9.184 1.00 90.12 84 LEU A N 1
ATOM 629 C CA . LEU A 1 84 ? -0.240 22.643 -9.573 1.00 90.12 84 LEU A CA 1
ATOM 630 C C . LEU A 1 84 ? 0.439 21.781 -10.651 1.00 90.12 84 LEU A C 1
ATOM 632 O O . LEU A 1 84 ? 1.408 22.223 -11.266 1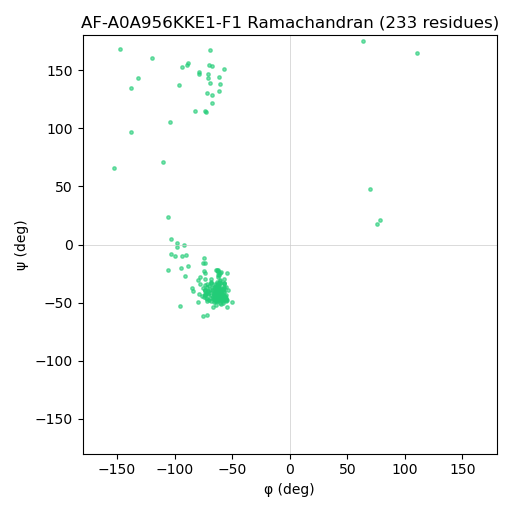.00 90.12 84 LEU A O 1
ATOM 636 N N . GLY A 1 85 ? -0.102 20.589 -10.916 1.00 84.25 85 GLY A N 1
ATOM 637 C CA . GLY A 1 85 ? 0.432 19.613 -11.857 1.00 84.25 85 GLY A CA 1
ATOM 638 C C . GLY A 1 85 ? 0.985 18.377 -11.150 1.00 84.25 85 GLY A C 1
ATOM 639 O O . GLY A 1 85 ? 1.194 18.367 -9.940 1.00 84.25 85 GLY A O 1
ATOM 640 N N . MET A 1 86 ? 1.204 17.317 -11.927 1.00 85.62 86 MET A N 1
ATOM 641 C CA . MET A 1 86 ? 1.829 16.085 -11.446 1.00 85.62 86 MET A CA 1
ATOM 642 C C . MET A 1 86 ? 3.325 16.107 -11.768 1.00 85.62 86 MET A C 1
ATOM 644 O O . MET A 1 86 ? 3.709 16.494 -12.872 1.00 85.62 86 MET A O 1
ATOM 648 N N . ASP A 1 87 ? 4.155 15.678 -10.819 1.00 89.00 87 ASP A N 1
ATOM 649 C CA . ASP A 1 87 ? 5.589 15.493 -11.042 1.00 89.00 87 ASP A CA 1
ATOM 650 C C . ASP A 1 87 ? 5.861 14.133 -11.704 1.00 89.00 87 ASP A C 1
ATOM 652 O O . ASP A 1 87 ? 5.612 13.074 -11.127 1.00 89.00 87 ASP A O 1
ATOM 656 N N . PHE A 1 88 ? 6.363 14.158 -12.935 1.00 91.56 88 PHE A N 1
ATOM 657 C CA . PHE A 1 88 ? 6.701 12.958 -13.706 1.00 91.56 88 PHE A CA 1
ATOM 658 C C . PHE A 1 88 ? 8.199 12.606 -13.636 1.00 91.56 88 PHE A C 1
ATOM 660 O O . PHE A 1 88 ? 8.641 11.633 -14.257 1.00 91.56 88 PHE A O 1
ATOM 667 N N . GLY A 1 89 ? 8.980 13.390 -12.887 1.00 91.31 89 GLY A N 1
ATOM 668 C CA . GLY A 1 89 ? 10.436 13.349 -12.881 1.00 91.31 89 GLY A CA 1
ATOM 669 C C . GLY A 1 89 ? 11.059 13.738 -14.227 1.00 91.31 89 GLY A C 1
ATOM 670 O O . GLY A 1 89 ? 10.379 13.950 -15.233 1.00 91.31 89 GLY A O 1
ATOM 671 N N . ASP A 1 90 ? 12.390 13.813 -14.252 1.00 91.81 90 ASP A N 1
ATOM 672 C CA . ASP A 1 90 ? 13.147 14.167 -15.464 1.00 91.81 90 ASP A CA 1
ATOM 673 C C . ASP A 1 90 ? 13.172 13.032 -16.505 1.00 91.81 90 ASP A C 1
ATOM 675 O O . ASP A 1 90 ? 13.360 13.265 -17.700 1.00 91.81 90 ASP A O 1
ATOM 679 N N . ASP A 1 91 ? 12.998 11.788 -16.053 1.00 96.06 91 ASP A N 1
ATOM 680 C CA . ASP A 1 91 ? 13.050 10.585 -16.879 1.00 96.06 91 ASP A CA 1
ATOM 681 C C . ASP A 1 91 ? 11.932 9.610 -16.486 1.00 96.06 91 ASP A C 1
ATOM 683 O O . ASP A 1 91 ? 12.122 8.810 -15.568 1.00 96.06 91 ASP A O 1
ATOM 687 N N . PRO A 1 92 ? 10.793 9.608 -17.200 1.00 95.50 92 PRO A N 1
ATOM 688 C CA . PRO A 1 92 ? 9.634 8.793 -16.841 1.00 95.50 92 PRO A CA 1
ATOM 689 C C . PRO A 1 92 ? 9.908 7.288 -16.731 1.00 95.50 92 PRO A C 1
ATOM 691 O O . PRO A 1 92 ? 9.251 6.612 -15.946 1.00 95.50 92 PRO A O 1
ATOM 694 N N . LEU A 1 93 ? 10.873 6.739 -17.483 1.00 97.69 93 LEU A N 1
ATOM 695 C CA . LEU A 1 93 ? 11.223 5.316 -17.377 1.00 97.69 93 LEU A CA 1
ATOM 696 C C . LEU A 1 93 ? 11.943 5.014 -16.056 1.00 97.69 93 LEU A C 1
ATOM 698 O O . LEU A 1 93 ? 11.694 3.981 -15.438 1.00 97.69 93 LEU A O 1
ATOM 702 N N . ILE A 1 94 ? 12.828 5.915 -15.626 1.00 98.12 94 ILE A N 1
ATOM 703 C CA . ILE A 1 94 ? 13.543 5.804 -14.350 1.00 98.12 94 ILE A CA 1
ATOM 704 C C . ILE A 1 94 ? 12.607 6.115 -13.186 1.00 98.12 94 ILE A C 1
ATOM 706 O O . ILE A 1 94 ? 12.630 5.382 -12.202 1.00 98.12 94 ILE A O 1
ATOM 710 N N . THR A 1 95 ? 11.767 7.145 -13.314 1.00 97.88 95 THR A N 1
ATOM 711 C CA . THR A 1 95 ? 10.726 7.488 -12.338 1.00 97.88 95 THR A CA 1
ATOM 712 C C . THR A 1 95 ? 9.833 6.277 -12.079 1.00 97.88 95 THR A C 1
ATOM 714 O O . THR A 1 95 ? 9.766 5.816 -10.943 1.00 97.88 95 THR A O 1
ATOM 717 N N . LEU A 1 96 ? 9.260 5.676 -13.135 1.00 98.19 96 LEU A N 1
ATOM 718 C CA . LEU A 1 96 ? 8.470 4.447 -13.022 1.00 98.19 96 LEU A CA 1
ATOM 719 C C . LEU A 1 96 ? 9.265 3.320 -12.348 1.00 98.19 96 LEU A C 1
ATOM 721 O O . LEU A 1 96 ? 8.765 2.703 -11.421 1.00 98.19 96 LEU A O 1
ATOM 725 N N . ALA A 1 97 ? 10.511 3.061 -12.757 1.00 98.31 97 ALA A N 1
ATOM 726 C CA . ALA A 1 97 ? 11.300 1.970 -12.176 1.00 98.31 97 ALA A CA 1
ATOM 727 C C . ALA A 1 97 ? 11.585 2.157 -10.674 1.00 98.31 97 ALA A C 1
ATOM 729 O O . ALA A 1 97 ? 11.532 1.204 -9.899 1.00 98.31 97 ALA A O 1
ATOM 730 N N . VAL A 1 98 ? 11.932 3.373 -10.256 1.00 97.88 98 VAL A N 1
ATOM 731 C CA . VAL A 1 98 ? 12.308 3.660 -8.867 1.00 97.88 98 VAL A CA 1
ATOM 732 C C . VAL A 1 98 ? 11.076 3.679 -7.966 1.00 97.88 98 VAL A C 1
ATOM 734 O O . VAL A 1 98 ? 11.09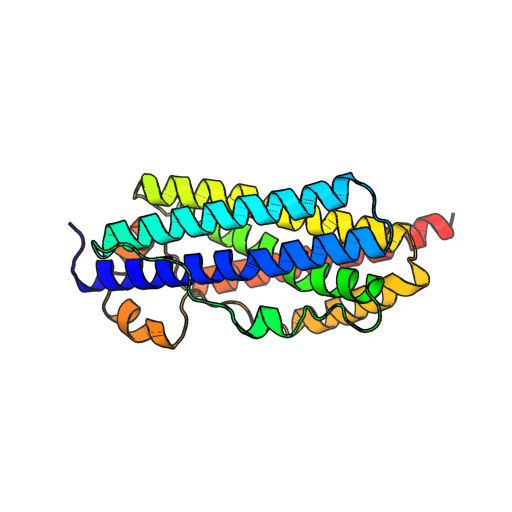7 3.072 -6.895 1.00 97.88 98 VAL A O 1
ATOM 737 N N . GLU A 1 99 ? 10.004 4.337 -8.400 1.00 97.31 99 GLU A N 1
ATOM 738 C CA . GLU A 1 99 ? 8.771 4.464 -7.620 1.00 97.31 99 GLU A CA 1
ATOM 739 C C . GLU A 1 99 ? 7.984 3.152 -7.591 1.00 97.31 99 GLU A C 1
ATOM 741 O O . GLU A 1 99 ? 7.531 2.751 -6.524 1.00 97.31 99 GLU A O 1
ATOM 746 N N . SER A 1 100 ? 7.907 2.402 -8.700 1.00 97.94 100 SER A N 1
ATOM 747 C CA . SER A 1 100 ? 7.290 1.068 -8.683 1.00 97.94 100 SER A CA 1
ATOM 748 C C . SER A 1 100 ? 8.016 0.114 -7.743 1.00 97.94 100 SER A C 1
ATOM 750 O O . SER A 1 100 ? 7.367 -0.756 -7.180 1.00 97.94 100 SER A O 1
ATOM 752 N N . LEU A 1 101 ? 9.330 0.255 -7.530 1.00 98.44 101 LEU A N 1
ATOM 753 C CA . LEU A 1 101 ? 10.043 -0.565 -6.549 1.00 98.44 101 LEU A CA 1
ATOM 754 C C . LEU A 1 101 ? 9.696 -0.174 -5.101 1.00 98.44 101 LEU A C 1
ATOM 756 O O . LEU A 1 101 ? 9.481 -1.050 -4.265 1.00 98.44 101 LEU A O 1
ATOM 760 N N . GLY A 1 102 ? 9.706 1.122 -4.790 1.00 97.50 102 GLY A N 1
ATOM 761 C CA . GLY A 1 102 ? 9.456 1.610 -3.435 1.00 97.50 102 GLY A CA 1
ATOM 762 C C . GLY A 1 102 ? 7.987 1.538 -3.052 1.00 97.50 102 GLY A C 1
ATOM 763 O O . GLY A 1 102 ? 7.627 0.825 -2.122 1.00 97.50 102 GLY A O 1
ATOM 764 N N . ASP A 1 103 ? 7.144 2.247 -3.783 1.00 95.38 103 ASP A N 1
ATOM 765 C CA . ASP A 1 103 ? 5.741 2.406 -3.422 1.00 95.38 103 ASP A CA 1
ATOM 766 C C . ASP A 1 103 ? 4.956 1.154 -3.828 1.00 95.38 103 ASP A C 1
ATOM 768 O O . ASP A 1 103 ? 4.319 0.516 -3.003 1.00 95.38 103 ASP A O 1
ATOM 772 N N . GLY A 1 104 ? 5.126 0.698 -5.066 1.00 96.31 104 GLY A N 1
ATOM 773 C CA . GLY A 1 104 ? 4.392 -0.455 -5.581 1.00 96.31 104 GLY A CA 1
ATOM 774 C C . GLY A 1 104 ? 4.824 -1.809 -4.997 1.00 96.31 104 GLY A C 1
ATOM 775 O O . GLY A 1 104 ? 4.053 -2.548 -4.396 1.00 96.31 104 GLY A O 1
ATOM 776 N N . CYS A 1 105 ? 6.087 -2.177 -5.198 1.00 98.44 105 CYS A N 1
ATOM 777 C CA . CYS A 1 105 ? 6.585 -3.519 -4.893 1.00 98.44 105 CYS A CA 1
ATOM 778 C C . CYS A 1 105 ? 6.880 -3.737 -3.408 1.00 98.44 105 CYS A C 1
ATOM 780 O O . CYS A 1 105 ? 6.855 -4.878 -2.955 1.00 98.44 105 CYS A O 1
ATOM 782 N N . LEU A 1 106 ? 7.269 -2.696 -2.665 1.00 98.38 106 LEU A N 1
ATOM 783 C CA . LEU A 1 106 ? 7.559 -2.819 -1.237 1.00 98.38 106 LEU A CA 1
ATOM 784 C C . LEU A 1 106 ? 6.345 -2.439 -0.390 1.00 98.38 106 LEU A C 1
ATOM 786 O O . LEU A 1 106 ? 5.991 -3.232 0.483 1.00 98.38 106 LEU A O 1
ATOM 790 N N . LEU A 1 107 ? 5.747 -1.258 -0.604 1.00 98.06 107 LEU A N 1
ATOM 791 C CA . LEU A 1 107 ? 4.655 -0.800 0.259 1.00 98.06 107 LEU A CA 1
ATOM 792 C C . LEU A 1 107 ? 3.356 -1.572 0.015 1.00 98.06 107 LEU A C 1
ATOM 794 O O . LEU A 1 107 ? 2.825 -2.066 1.002 1.00 98.06 107 LEU A O 1
ATOM 798 N N . GLU A 1 108 ? 2.909 -1.804 -1.223 1.00 98.19 108 GLU A N 1
ATOM 799 C CA . GLU A 1 108 ? 1.646 -2.550 -1.433 1.00 98.19 108 GLU A CA 1
ATOM 800 C C . GLU A 1 108 ? 1.766 -4.016 -0.999 1.00 98.19 108 GLU A C 1
ATOM 802 O O . GLU A 1 108 ? 0.901 -4.568 -0.317 1.00 98.19 108 GLU A O 1
ATOM 807 N N . ASP A 1 109 ? 2.912 -4.656 -1.266 1.00 98.25 109 ASP A N 1
ATOM 808 C CA . ASP A 1 109 ? 3.163 -6.013 -0.771 1.00 98.25 109 ASP A CA 1
ATOM 809 C C . ASP A 1 109 ? 3.149 -6.067 0.773 1.00 98.25 109 ASP A C 1
ATOM 811 O O . ASP A 1 109 ? 2.754 -7.088 1.351 1.00 98.25 109 ASP A O 1
ATOM 815 N N . TYR A 1 110 ? 3.627 -5.005 1.430 1.00 98.69 110 TYR A N 1
ATOM 816 C CA . TYR A 1 110 ? 3.628 -4.862 2.884 1.00 98.69 110 TYR A CA 1
ATOM 817 C C . TYR A 1 110 ? 2.226 -4.570 3.430 1.00 98.69 110 TYR A C 1
ATOM 819 O O . TYR A 1 110 ? 1.827 -5.188 4.420 1.00 98.69 110 TYR A O 1
ATOM 827 N N . ASN A 1 111 ? 1.464 -3.686 2.786 1.00 98.44 111 ASN A N 1
ATOM 828 C CA . ASN A 1 111 ? 0.077 -3.379 3.129 1.00 98.44 111 ASN A CA 1
ATOM 829 C C . ASN A 1 111 ? -0.781 -4.645 3.029 1.00 98.44 111 ASN A C 1
ATOM 831 O O . ASN A 1 111 ? -1.509 -4.969 3.970 1.00 98.44 111 ASN A O 1
ATOM 835 N N . ALA A 1 112 ? -0.579 -5.450 1.980 1.00 98.81 112 ALA A N 1
ATOM 836 C CA . ALA A 1 112 ? -1.196 -6.763 1.829 1.00 98.81 112 ALA A CA 1
ATOM 837 C C . ALA A 1 112 ? -0.847 -7.723 2.984 1.00 98.81 112 ALA A C 1
ATOM 839 O O . ALA A 1 112 ? -1.731 -8.389 3.530 1.00 98.81 112 ALA A O 1
ATOM 840 N N . ASP A 1 113 ? 0.430 -7.795 3.391 1.00 98.81 113 ASP A N 1
ATOM 841 C CA . ASP A 1 113 ? 0.866 -8.622 4.531 1.00 98.81 113 ASP A CA 1
ATOM 842 C C . ASP A 1 113 ? 0.200 -8.180 5.842 1.00 98.81 113 ASP A C 1
ATOM 844 O O . ASP A 1 113 ? -0.260 -9.008 6.637 1.00 98.81 113 ASP A O 1
ATOM 848 N N . VAL A 1 114 ? 0.143 -6.867 6.072 1.00 98.81 114 VAL A N 1
ATOM 849 C CA . VAL A 1 114 ? -0.469 -6.268 7.259 1.00 98.81 114 VAL A CA 1
ATOM 850 C C . VAL A 1 114 ? -1.971 -6.527 7.280 1.00 98.81 114 VAL A C 1
ATOM 852 O O . VAL A 1 114 ? -2.476 -7.019 8.290 1.00 98.81 114 VAL A O 1
ATOM 855 N N . ALA A 1 115 ? -2.685 -6.259 6.185 1.00 98.75 115 ALA A N 1
ATOM 856 C CA . ALA A 1 115 ? -4.123 -6.481 6.079 1.00 98.75 115 ALA A CA 1
ATOM 857 C C . ALA A 1 115 ? -4.479 -7.961 6.294 1.00 98.75 115 ALA A C 1
ATOM 859 O O . ALA A 1 115 ? -5.366 -8.271 7.097 1.00 98.75 115 ALA A O 1
ATOM 860 N N . ALA A 1 116 ? -3.718 -8.884 5.693 1.00 98.81 116 ALA A N 1
ATOM 861 C CA . ALA A 1 116 ? -3.889 -10.320 5.899 1.00 98.81 116 ALA A CA 1
ATOM 862 C C . ALA A 1 116 ? -3.672 -10.718 7.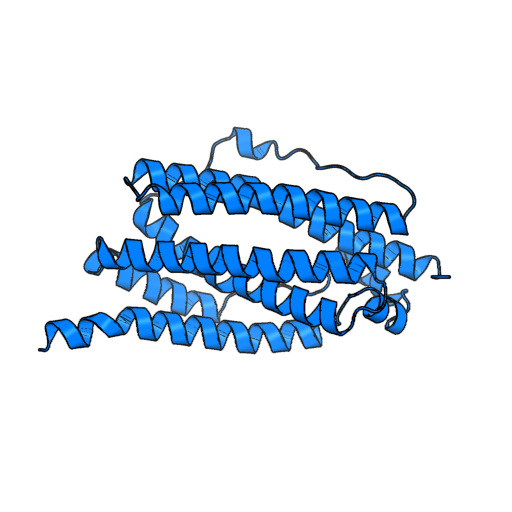369 1.00 98.81 116 ALA A C 1
ATOM 864 O O . ALA A 1 116 ? -4.475 -11.449 7.956 1.00 98.81 116 ALA A O 1
ATOM 865 N N . ALA A 1 117 ? -2.612 -10.213 8.006 1.00 98.75 117 ALA A N 1
ATOM 866 C CA . ALA A 1 117 ? -2.336 -10.498 9.411 1.00 98.75 117 ALA A CA 1
ATOM 867 C C . ALA A 1 117 ? -3.416 -9.923 10.346 1.00 98.75 117 ALA A C 1
ATOM 869 O O . ALA A 1 117 ? -3.806 -10.575 11.321 1.00 98.75 117 ALA A O 1
ATOM 870 N N . CYS A 1 118 ? -3.918 -8.723 10.049 1.00 98.69 118 CYS A N 1
ATOM 871 C CA . CYS A 1 118 ? -5.034 -8.101 10.754 1.00 98.69 118 CYS A CA 1
ATOM 872 C C . CYS A 1 118 ? -6.299 -8.962 10.630 1.00 98.69 118 CYS A C 1
ATOM 874 O O . CYS A 1 118 ? -6.912 -9.281 11.655 1.00 98.69 118 CYS A O 1
ATOM 876 N N . ALA A 1 119 ? -6.643 -9.411 9.416 1.00 98.69 119 ALA A N 1
ATOM 877 C CA . ALA A 1 119 ? -7.801 -10.264 9.145 1.00 98.69 119 ALA A CA 1
ATOM 878 C C . ALA A 1 119 ? -7.780 -11.566 9.959 1.00 98.69 119 ALA A C 1
ATOM 880 O O . ALA A 1 119 ? -8.783 -11.916 10.581 1.00 98.69 119 ALA A O 1
ATOM 881 N N . VAL A 1 120 ? -6.624 -12.236 10.043 1.00 98.31 120 VAL A N 1
ATOM 882 C CA . VAL A 1 120 ? -6.452 -13.481 10.820 1.00 98.31 120 VAL A CA 1
ATOM 883 C C . VAL A 1 120 ? -6.821 -13.300 12.296 1.00 98.31 120 VAL A C 1
ATOM 885 O O . VAL A 1 120 ? -7.383 -14.202 12.917 1.00 98.31 120 VAL A O 1
ATOM 888 N N . THR A 1 121 ? -6.507 -12.141 12.877 1.00 96.25 121 THR A N 1
ATOM 889 C CA . THR A 1 121 ? -6.796 -11.850 14.293 1.00 96.25 121 THR A CA 1
ATOM 890 C C . THR A 1 121 ? -8.176 -11.237 14.533 1.00 96.25 121 THR A C 1
ATOM 892 O O . THR A 1 121 ? -8.679 -11.268 15.661 1.00 96.25 121 THR A O 1
ATOM 895 N N . CYS A 1 122 ? -8.795 -10.697 13.482 1.00 98.56 122 CYS A N 1
ATOM 896 C CA . CYS A 1 122 ? -10.045 -9.963 13.559 1.00 98.56 122 CYS A CA 1
ATOM 897 C C . CYS A 1 122 ? -11.229 -10.900 13.844 1.00 98.56 122 CYS A C 1
ATOM 899 O O . CYS A 1 122 ? -11.431 -11.927 13.193 1.00 98.56 122 CYS A O 1
ATOM 901 N N . ARG A 1 123 ? -12.036 -10.533 14.842 1.00 98.19 123 ARG A N 1
ATOM 902 C CA . ARG A 1 123 ? -13.250 -11.252 15.252 1.00 98.19 123 ARG A CA 1
ATOM 903 C C . ARG A 1 123 ? -14.527 -10.538 14.826 1.00 98.19 123 ARG A C 1
ATOM 905 O O . ARG A 1 123 ? -15.564 -11.190 14.742 1.00 98.19 123 ARG A O 1
ATOM 912 N N . GLU A 1 124 ? -14.470 -9.231 14.577 1.00 98.00 124 GLU A N 1
ATOM 913 C CA . GLU A 1 124 ? -15.604 -8.476 14.047 1.00 98.00 124 GLU A CA 1
ATOM 914 C C . GLU A 1 124 ? -15.797 -8.822 12.554 1.00 98.00 124 GLU A C 1
ATOM 916 O O . GLU A 1 124 ? -14.895 -8.566 11.752 1.00 98.00 124 GLU A O 1
ATOM 921 N N . PRO A 1 125 ? -16.924 -9.449 12.160 1.00 98.00 125 PRO A N 1
ATOM 922 C CA . PRO A 1 125 ? -17.052 -10.054 10.834 1.00 98.00 125 PRO A CA 1
ATOM 923 C C . PRO A 1 125 ? -16.948 -9.077 9.661 1.00 98.00 125 PRO A C 1
ATOM 925 O O . PRO A 1 125 ? -16.372 -9.440 8.636 1.00 98.00 125 PRO A O 1
ATOM 928 N N . VAL A 1 126 ? -17.499 -7.865 9.789 1.00 97.81 126 VAL A N 1
ATOM 929 C CA . VAL A 1 126 ? -17.500 -6.882 8.692 1.00 97.81 126 VAL A CA 1
ATOM 930 C C . VAL A 1 126 ? -16.085 -6.363 8.457 1.00 97.81 126 VAL A C 1
ATOM 932 O O . VAL A 1 126 ? -15.592 -6.387 7.334 1.00 97.81 126 VAL A O 1
ATOM 935 N N . THR A 1 127 ? -15.401 -5.980 9.529 1.00 98.50 127 THR A N 1
ATOM 936 C CA . THR A 1 127 ? -14.018 -5.504 9.514 1.00 98.50 127 THR A CA 1
ATOM 937 C C . THR A 1 127 ? -13.082 -6.575 8.967 1.00 98.50 127 THR A C 1
ATOM 939 O O . THR A 1 127 ? -12.221 -6.272 8.146 1.00 98.50 127 THR A O 1
ATOM 942 N N . ARG A 1 128 ? -13.268 -7.841 9.365 1.00 98.81 128 ARG A N 1
ATOM 943 C CA . ARG A 1 128 ? -12.491 -8.952 8.806 1.00 98.81 128 ARG A CA 1
ATOM 944 C C . ARG A 1 128 ? -12.688 -9.079 7.295 1.00 98.81 128 ARG A C 1
ATOM 946 O O . ARG A 1 128 ? -11.699 -9.181 6.585 1.00 98.81 128 ARG A O 1
ATOM 953 N N . SER A 1 129 ? -13.930 -9.030 6.809 1.00 98.75 129 SER A N 1
ATOM 954 C CA . SER A 1 129 ? -14.221 -9.125 5.371 1.00 98.75 129 SER A CA 1
ATOM 955 C C . SER A 1 129 ? -13.592 -7.982 4.568 1.00 98.75 129 SER A C 1
ATOM 957 O O . SER A 1 129 ? -13.125 -8.205 3.452 1.00 98.75 129 SER A O 1
ATOM 959 N N . VAL A 1 130 ? -13.569 -6.766 5.124 1.00 98.81 130 VAL A N 1
ATOM 960 C CA . VAL A 1 130 ? -12.893 -5.617 4.503 1.00 98.81 130 VAL A CA 1
ATOM 961 C C . VAL A 1 130 ? -11.384 -5.855 4.439 1.00 98.81 130 VAL A C 1
ATOM 963 O O . VAL A 1 130 ? -10.798 -5.727 3.373 1.00 98.81 130 VAL A O 1
ATOM 966 N N . LEU A 1 131 ? -10.766 -6.281 5.545 1.00 98.88 131 LEU A N 1
ATOM 967 C CA . LEU A 1 131 ? -9.331 -6.583 5.596 1.00 98.88 131 LEU A CA 1
ATOM 968 C C . LEU A 1 131 ? -8.924 -7.717 4.642 1.00 98.88 131 LEU A C 1
ATOM 970 O O . LEU A 1 131 ? -7.862 -7.644 4.037 1.00 98.88 131 LEU A O 1
ATOM 974 N N . GLU A 1 132 ? -9.752 -8.755 4.496 1.00 98.88 132 GLU A N 1
ATOM 975 C CA . GLU A 1 132 ? -9.529 -9.844 3.531 1.00 98.88 132 GLU A CA 1
ATOM 976 C C . GLU A 1 132 ? -9.572 -9.338 2.083 1.00 98.88 132 GLU A C 1
ATOM 978 O O . GLU A 1 132 ? -8.766 -9.775 1.265 1.00 98.88 132 GLU A O 1
ATOM 983 N N . THR A 1 133 ? -10.478 -8.403 1.782 1.00 98.81 133 THR A N 1
ATOM 984 C CA . THR A 1 133 ? -10.591 -7.778 0.453 1.00 98.81 133 THR A CA 1
ATOM 985 C C . THR A 1 133 ? -9.355 -6.935 0.153 1.00 98.81 133 THR A C 1
ATOM 987 O O . THR A 1 133 ? -8.667 -7.200 -0.830 1.00 98.81 133 THR A O 1
ATOM 990 N N . ILE A 1 134 ? -9.015 -6.010 1.061 1.00 98.81 134 ILE A N 1
ATOM 991 C CA . ILE A 1 134 ? -7.827 -5.152 0.954 1.00 98.81 134 ILE A CA 1
ATOM 992 C C . ILE A 1 134 ? -6.575 -6.015 0.775 1.00 98.81 134 ILE A C 1
ATOM 994 O O . ILE A 1 134 ? -5.827 -5.817 -0.168 1.00 98.81 134 ILE A O 1
ATOM 998 N N . ALA A 1 135 ? -6.384 -7.058 1.590 1.00 98.88 135 ALA A N 1
ATOM 999 C CA . ALA A 1 135 ? -5.202 -7.916 1.500 1.00 98.88 135 ALA A CA 1
ATOM 1000 C C . ALA A 1 135 ? -4.996 -8.576 0.124 1.00 98.88 135 ALA A C 1
ATOM 1002 O O . ALA A 1 135 ? -3.856 -8.772 -0.304 1.00 98.88 135 ALA A O 1
ATOM 1003 N N . VAL A 1 136 ? -6.081 -8.966 -0.550 1.00 98.81 136 VAL A N 1
ATOM 1004 C CA . VAL A 1 136 ? -6.020 -9.581 -1.884 1.00 98.81 136 VAL A CA 1
ATOM 1005 C C . VAL A 1 136 ? -5.748 -8.530 -2.955 1.00 98.81 136 VAL A C 1
ATOM 1007 O O . VAL A 1 136 ? -4.925 -8.758 -3.842 1.00 98.81 136 VAL A O 1
ATOM 1010 N N . GLU A 1 137 ? -6.433 -7.394 -2.880 1.00 98.75 137 GLU A N 1
ATOM 1011 C CA . GLU A 1 137 ? -6.346 -6.341 -3.891 1.00 98.75 137 GLU A CA 1
ATOM 1012 C C . GLU A 1 137 ? -4.989 -5.625 -3.828 1.00 98.75 137 GLU A C 1
ATOM 1014 O O . GLU A 1 137 ? -4.327 -5.525 -4.859 1.00 98.75 137 GLU A O 1
ATOM 1019 N N . GLU A 1 138 ? -4.489 -5.322 -2.631 1.00 98.62 138 GLU A N 1
ATOM 1020 C CA . GLU A 1 138 ? -3.140 -4.786 -2.379 1.00 98.62 138 GLU A CA 1
ATOM 1021 C C . GLU A 1 138 ? -2.036 -5.701 -2.920 1.00 98.62 138 GLU A C 1
ATOM 1023 O O . GLU A 1 138 ? -1.069 -5.262 -3.548 1.00 98.62 138 GLU A O 1
ATOM 1028 N N . ARG A 1 139 ? -2.199 -7.027 -2.774 1.00 98.56 139 ARG A N 1
ATOM 1029 C CA . ARG A 1 139 ? -1.255 -7.971 -3.389 1.00 98.56 139 ARG A CA 1
ATOM 1030 C C . ARG A 1 139 ? -1.263 -7.841 -4.909 1.00 98.56 139 ARG A C 1
ATOM 1032 O O . ARG A 1 139 ? -0.210 -7.923 -5.536 1.00 98.56 139 ARG A O 1
ATOM 1039 N N . SER A 1 140 ? -2.437 -7.628 -5.501 1.00 98.50 140 SER A N 1
ATOM 1040 C CA . SER A 1 140 ? -2.560 -7.441 -6.945 1.00 98.50 140 SER A CA 1
ATOM 1041 C C . SER A 1 140 ? -1.931 -6.126 -7.426 1.00 98.50 140 SER A C 1
ATOM 1043 O O . SER A 1 140 ? -1.406 -6.081 -8.540 1.00 98.50 140 SER A O 1
ATOM 1045 N N . HIS A 1 141 ? -1.906 -5.082 -6.590 1.00 98.62 141 HIS A N 1
ATOM 1046 C CA . HIS A 1 141 ? -1.224 -3.814 -6.885 1.00 98.62 141 HIS A CA 1
ATOM 1047 C C . HIS A 1 141 ? 0.296 -3.972 -6.851 1.00 98.62 141 HIS A C 1
ATOM 1049 O O . HIS A 1 141 ? 1.006 -3.469 -7.733 1.00 98.62 141 HIS A O 1
ATOM 1055 N N . ALA A 1 142 ? 0.800 -4.748 -5.891 1.00 98.69 142 ALA A N 1
ATOM 1056 C CA . ALA A 1 142 ? 2.205 -5.122 -5.850 1.00 98.69 142 ALA A CA 1
ATOM 1057 C C . ALA A 1 142 ? 2.601 -5.953 -7.079 1.00 98.69 142 ALA A C 1
ATOM 1059 O O . ALA A 1 142 ? 3.599 -5.650 -7.733 1.00 98.69 142 ALA A O 1
ATOM 1060 N N . ASP A 1 143 ? 1.802 -6.961 -7.446 1.00 98.62 143 ASP A N 1
ATOM 1061 C CA . ASP A 1 143 ? 2.033 -7.786 -8.639 1.00 98.62 143 ASP A CA 1
ATOM 1062 C C . ASP A 1 143 ? 2.039 -6.948 -9.928 1.00 98.62 143 ASP A C 1
ATOM 1064 O O . ASP A 1 143 ? 2.909 -7.134 -10.784 1.00 98.62 143 ASP A O 1
ATOM 1068 N N . PHE A 1 144 ? 1.130 -5.976 -10.046 1.00 98.69 144 PHE A N 1
ATOM 1069 C CA . PHE A 1 144 ? 1.152 -4.986 -11.124 1.00 98.69 144 PHE A CA 1
ATOM 1070 C C . PHE A 1 144 ? 2.483 -4.220 -11.159 1.00 98.69 144 PHE A C 1
ATOM 1072 O O . PHE A 1 144 ? 3.108 -4.097 -12.215 1.00 98.69 144 PHE A O 1
ATOM 1079 N N . SER A 1 145 ? 2.957 -3.749 -10.009 1.00 98.56 145 SER A N 1
ATOM 1080 C CA . SER A 1 145 ? 4.207 -2.991 -9.910 1.00 98.56 145 SER A CA 1
ATOM 1081 C C . SER A 1 145 ? 5.431 -3.836 -10.274 1.00 98.56 145 SER A C 1
ATOM 1083 O O . SER A 1 145 ? 6.332 -3.357 -10.966 1.00 98.56 145 SER A O 1
ATOM 1085 N N . TRP A 1 146 ? 5.436 -5.119 -9.903 1.00 98.62 146 TRP A N 1
ATOM 1086 C CA . TRP A 1 146 ? 6.459 -6.068 -10.341 1.00 98.62 146 TRP A CA 1
ATOM 1087 C C . TRP A 1 146 ? 6.443 -6.265 -11.862 1.00 98.62 146 TRP A C 1
ATOM 1089 O O . TRP A 1 146 ? 7.505 -6.230 -12.486 1.00 98.62 146 TRP A O 1
ATOM 1099 N N . A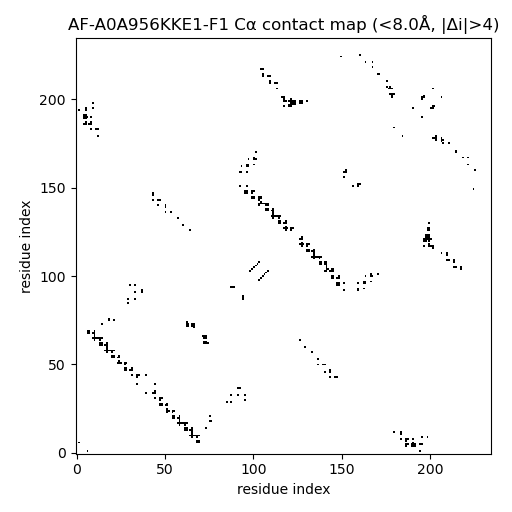LA A 1 147 ? 5.261 -6.378 -12.476 1.00 98.69 147 ALA A N 1
ATOM 1100 C CA . ALA A 1 147 ? 5.128 -6.477 -13.931 1.00 98.69 147 ALA A CA 1
ATOM 1101 C C . ALA A 1 147 ? 5.646 -5.217 -14.653 1.00 98.69 147 ALA A C 1
ATOM 1103 O O . ALA A 1 147 ? 6.272 -5.319 -15.712 1.00 98.69 147 ALA A O 1
ATOM 1104 N N . VAL A 1 148 ? 5.454 -4.027 -14.067 1.00 98.69 148 VAL A N 1
ATOM 1105 C CA . VAL A 1 148 ? 6.048 -2.778 -14.574 1.00 98.69 148 VAL A CA 1
ATOM 1106 C C . VAL A 1 148 ? 7.580 -2.848 -14.540 1.00 98.69 148 VAL A C 1
ATOM 1108 O O . VAL A 1 148 ? 8.217 -2.527 -15.546 1.00 98.69 148 VAL A O 1
ATOM 1111 N N . LEU A 1 149 ? 8.190 -3.305 -13.438 1.00 98.19 149 LEU A N 1
ATOM 1112 C CA . LEU A 1 149 ? 9.653 -3.445 -13.342 1.00 98.19 149 LEU A CA 1
ATOM 1113 C C . LEU A 1 149 ? 10.215 -4.449 -14.353 1.00 98.19 149 LEU A C 1
ATOM 1115 O O . LEU A 1 149 ? 11.222 -4.170 -15.011 1.00 98.19 149 LEU A O 1
ATOM 1119 N N . GLU A 1 150 ? 9.567 -5.604 -14.490 1.00 98.19 150 GLU A N 1
ATOM 1120 C CA . GLU A 1 150 ? 9.938 -6.647 -15.450 1.00 98.19 150 GLU A CA 1
ATOM 1121 C C . GLU A 1 150 ? 9.892 -6.110 -16.888 1.00 98.19 150 GLU A C 1
ATOM 1123 O O . GLU A 1 150 ? 10.851 -6.271 -17.651 1.00 98.19 150 GLU A O 1
ATOM 1128 N N . TRP A 1 151 ? 8.828 -5.383 -17.238 1.00 98.38 151 TRP A N 1
ATOM 1129 C CA . TRP A 1 151 ? 8.689 -4.743 -18.543 1.00 98.38 151 TRP A CA 1
ATOM 1130 C C . TRP A 1 151 ? 9.764 -3.676 -18.800 1.00 98.38 151 TRP A C 1
ATOM 1132 O O . TRP A 1 151 ? 10.379 -3.664 -19.871 1.00 98.38 151 TRP A O 1
ATOM 1142 N N . LEU A 1 152 ? 10.039 -2.801 -17.827 1.00 98.38 152 LEU A N 1
ATOM 1143 C CA . LEU A 1 152 ? 11.064 -1.755 -17.947 1.00 98.38 152 LEU A CA 1
ATOM 1144 C C . LEU A 1 152 ? 12.463 -2.351 -18.145 1.00 98.38 152 LEU A C 1
ATOM 1146 O O . LEU A 1 152 ? 13.221 -1.889 -19.004 1.00 98.38 152 LEU A O 1
ATOM 1150 N N . LEU A 1 153 ? 12.800 -3.405 -17.399 1.00 97.56 153 LEU A N 1
ATOM 1151 C CA . LEU A 1 153 ? 14.068 -4.117 -17.550 1.00 97.56 153 LEU A CA 1
ATOM 1152 C C . LEU A 1 153 ? 14.173 -4.836 -18.897 1.00 97.56 153 LEU A C 1
ATOM 1154 O O . LEU A 1 153 ? 15.238 -4.803 -19.512 1.00 97.56 153 LEU A O 1
ATOM 1158 N N . ALA A 1 154 ? 13.095 -5.454 -19.383 1.00 96.62 154 ALA A N 1
ATOM 1159 C CA . ALA A 1 154 ? 13.077 -6.069 -20.709 1.00 96.62 154 ALA A CA 1
ATOM 1160 C C . ALA A 1 154 ? 13.257 -5.029 -21.829 1.00 96.62 154 ALA A C 1
ATOM 1162 O O . ALA A 1 154 ? 13.906 -5.306 -22.838 1.00 96.62 154 ALA A O 1
ATOM 1163 N N . ARG A 1 155 ? 12.713 -3.821 -21.640 1.00 96.19 155 ARG A N 1
ATOM 1164 C CA . ARG A 1 155 ? 12.808 -2.717 -22.598 1.00 96.19 155 ARG A CA 1
ATOM 1165 C C . ARG A 1 155 ? 14.209 -2.105 -22.671 1.00 96.19 155 ARG A C 1
ATOM 1167 O O . ARG A 1 155 ? 14.702 -1.880 -23.773 1.00 96.19 155 ARG A O 1
ATOM 1174 N N . ASP A 1 156 ? 14.823 -1.784 -21.531 1.00 96.50 156 ASP A N 1
ATOM 1175 C CA . ASP A 1 156 ? 16.115 -1.080 -21.483 1.00 96.50 156 ASP A CA 1
ATOM 1176 C C . ASP A 1 156 ? 16.918 -1.410 -20.211 1.00 96.50 156 ASP A C 1
ATOM 1178 O O . ASP A 1 156 ? 17.166 -0.569 -19.345 1.00 96.50 156 ASP A O 1
ATOM 1182 N N . ARG A 1 157 ? 17.357 -2.668 -20.079 1.00 96.19 157 ARG A N 1
ATOM 1183 C CA . ARG A 1 157 ? 18.110 -3.135 -18.900 1.00 96.19 157 ARG A CA 1
ATOM 1184 C C . ARG A 1 157 ? 19.341 -2.285 -18.579 1.00 96.19 157 ARG A C 1
ATOM 1186 O O . ARG A 1 157 ? 19.625 -2.076 -17.404 1.00 96.19 157 ARG A O 1
ATOM 1193 N N . VAL A 1 158 ? 20.081 -1.819 -19.590 1.00 96.00 158 VAL A N 1
ATOM 1194 C CA . VAL A 1 158 ? 21.329 -1.055 -19.387 1.00 96.00 158 VAL A CA 1
ATOM 1195 C C . VAL A 1 158 ? 21.047 0.254 -18.656 1.00 96.00 158 VAL A C 1
ATOM 1197 O O . VAL A 1 158 ? 21.812 0.634 -17.772 1.00 96.00 158 VAL A O 1
ATOM 1200 N N . ARG A 1 159 ? 19.934 0.913 -18.991 1.00 96.00 159 ARG A N 1
ATOM 1201 C CA . ARG A 1 159 ? 19.486 2.141 -18.333 1.00 96.00 159 ARG A CA 1
ATOM 1202 C C . ARG A 1 159 ? 18.805 1.878 -16.990 1.00 96.00 159 ARG A C 1
ATOM 1204 O O . ARG A 1 159 ? 19.055 2.605 -16.035 1.00 96.00 159 ARG A O 1
ATOM 1211 N N . ILE A 1 160 ? 17.951 0.856 -16.914 1.00 98.12 160 ILE A N 1
ATOM 1212 C CA . ILE A 1 160 ? 17.048 0.636 -15.774 1.00 98.12 160 ILE A CA 1
ATOM 1213 C C . ILE A 1 160 ? 17.717 -0.102 -14.609 1.00 98.12 160 ILE A C 1
ATOM 1215 O O . ILE A 1 160 ? 17.507 0.266 -13.453 1.00 98.12 160 ILE A O 1
ATOM 1219 N N . ALA A 1 161 ? 18.554 -1.109 -14.876 1.00 97.75 161 ALA A N 1
ATOM 1220 C CA . ALA A 1 161 ? 19.162 -1.920 -13.820 1.00 97.75 161 ALA A CA 1
ATOM 1221 C C . ALA A 1 161 ? 19.989 -1.098 -12.806 1.00 97.75 161 ALA A C 1
ATOM 1223 O O . ALA A 1 161 ? 19.799 -1.314 -11.608 1.00 97.75 161 ALA A O 1
ATOM 1224 N N . PRO A 1 162 ? 20.835 -0.125 -13.214 1.00 97.56 162 PRO A N 1
ATOM 1225 C CA . PRO A 1 162 ? 21.564 0.712 -12.258 1.00 97.56 162 PRO A CA 1
ATOM 1226 C C . PRO A 1 162 ? 20.650 1.554 -11.359 1.00 97.56 162 PRO A C 1
ATOM 1228 O O . PRO A 1 162 ? 20.966 1.774 -10.191 1.00 97.56 162 PRO A O 1
ATOM 1231 N N . ALA A 1 163 ? 19.512 2.020 -11.880 1.00 97.69 163 ALA A N 1
ATOM 1232 C CA . ALA A 1 163 ? 18.560 2.807 -11.102 1.00 97.69 163 ALA A CA 1
ATOM 1233 C C . ALA A 1 163 ? 17.812 1.953 -10.075 1.00 97.69 163 ALA A C 1
ATOM 1235 O O . ALA A 1 163 ? 17.675 2.372 -8.927 1.00 97.69 163 ALA A O 1
ATOM 1236 N N . ILE A 1 164 ? 17.403 0.739 -10.459 1.00 97.69 164 ILE A N 1
ATOM 1237 C CA . ILE A 1 164 ? 16.802 -0.239 -9.544 1.00 97.69 164 ILE A CA 1
ATOM 1238 C C . ILE A 1 164 ? 17.800 -0.649 -8.451 1.00 97.69 164 ILE A C 1
ATOM 1240 O O . ILE A 1 164 ? 17.426 -0.696 -7.284 1.00 97.69 164 ILE A O 1
ATOM 1244 N N . ASP A 1 165 ? 19.071 -0.892 -8.785 1.00 97.19 165 ASP A N 1
ATOM 1245 C CA . ASP A 1 165 ? 20.108 -1.248 -7.802 1.00 97.19 165 ASP A CA 1
ATOM 1246 C C . ASP A 1 165 ? 20.382 -0.106 -6.799 1.00 97.19 165 ASP A C 1
ATOM 1248 O O . ASP A 1 165 ? 20.429 -0.305 -5.577 1.00 97.19 165 ASP A O 1
ATOM 1252 N N . ALA A 1 166 ? 20.456 1.134 -7.295 1.00 97.06 166 ALA A N 1
ATOM 1253 C CA . ALA A 1 166 ? 20.575 2.317 -6.446 1.00 97.06 166 ALA A CA 1
ATOM 1254 C C . ALA A 1 166 ? 19.339 2.512 -5.550 1.00 97.06 166 ALA A C 1
ATOM 1256 O O . ALA A 1 166 ? 19.474 2.855 -4.372 1.00 97.06 166 ALA A O 1
ATOM 1257 N N . ALA A 1 167 ? 18.135 2.283 -6.081 1.00 97.00 167 ALA A N 1
ATOM 1258 C CA . ALA A 1 167 ? 16.892 2.345 -5.319 1.00 97.00 167 ALA A CA 1
ATOM 1259 C C . ALA A 1 167 ? 16.822 1.239 -4.255 1.00 97.00 167 ALA A C 1
ATOM 1261 O O . ALA A 1 167 ? 16.505 1.533 -3.104 1.00 97.00 167 ALA A O 1
ATOM 1262 N N . LEU A 1 168 ? 17.231 0.008 -4.577 1.00 96.69 168 LEU A N 1
ATOM 1263 C CA . LEU A 1 168 ? 17.320 -1.105 -3.630 1.00 96.69 168 LEU A CA 1
ATOM 1264 C C . LEU A 1 168 ? 18.228 -0.774 -2.438 1.00 96.69 168 LEU A C 1
ATOM 1266 O O . LEU A 1 168 ? 17.896 -1.092 -1.295 1.00 96.69 168 LEU A O 1
ATOM 1270 N N . THR A 1 169 ? 19.355 -0.103 -2.687 1.00 95.19 169 THR A N 1
ATOM 1271 C CA . THR A 1 169 ? 20.245 0.364 -1.614 1.00 95.19 169 THR A CA 1
ATOM 1272 C C . THR A 1 169 ? 19.535 1.365 -0.699 1.00 95.19 169 THR A C 1
ATOM 1274 O O . THR A 1 169 ? 19.656 1.278 0.523 1.00 95.19 169 THR A O 1
ATOM 1277 N N . LYS A 1 170 ? 18.748 2.288 -1.268 1.00 95.00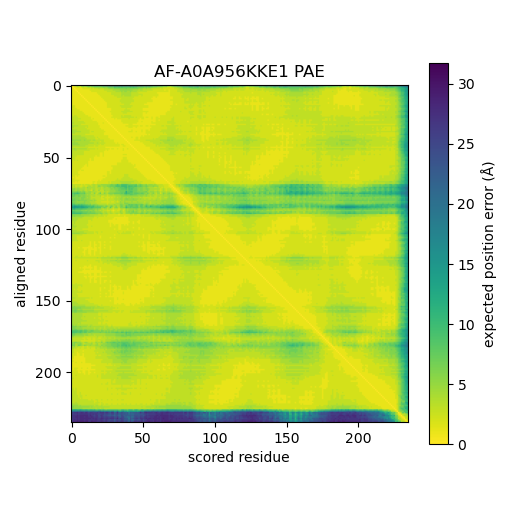 170 LYS A N 1
ATOM 1278 C CA . LYS A 1 170 ? 17.967 3.269 -0.497 1.00 95.00 170 LYS A CA 1
ATOM 1279 C C . LYS A 1 170 ? 16.831 2.624 0.298 1.00 95.00 170 LYS A C 1
ATOM 1281 O O . LYS A 1 170 ? 16.567 3.077 1.409 1.00 95.00 170 LYS A O 1
ATOM 1286 N N . LEU A 1 171 ? 16.212 1.552 -0.208 1.00 92.12 171 LEU A N 1
ATOM 1287 C CA . LEU A 1 171 ? 15.140 0.841 0.503 1.00 92.12 171 LEU A CA 1
ATOM 1288 C C . LEU A 1 171 ? 15.577 0.334 1.881 1.00 92.12 171 LEU A C 1
ATOM 1290 O O . LEU A 1 171 ? 14.785 0.337 2.817 1.00 92.12 171 LEU A O 1
ATOM 1294 N N . GLN A 1 172 ? 16.846 -0.052 2.038 1.00 86.88 172 GLN A N 1
ATOM 1295 C CA . GLN A 1 172 ? 17.378 -0.523 3.324 1.00 86.88 172 GLN A CA 1
ATOM 1296 C C . GLN A 1 172 ? 17.363 0.559 4.417 1.00 86.88 172 GLN A C 1
ATOM 1298 O O . GLN A 1 172 ? 17.386 0.236 5.602 1.00 86.88 172 GLN A O 1
ATOM 1303 N N . ALA A 1 173 ? 17.325 1.834 4.025 1.00 90.38 173 ALA A N 1
ATOM 1304 C CA . ALA A 1 173 ? 17.222 2.977 4.926 1.00 90.38 173 ALA A CA 1
ATOM 1305 C C . ALA A 1 173 ? 15.807 3.585 4.961 1.00 90.38 173 ALA A C 1
ATOM 1307 O O . ALA A 1 173 ? 15.608 4.618 5.602 1.00 90.38 173 ALA A O 1
ATOM 1308 N N . TYR A 1 174 ? 14.834 2.981 4.270 1.00 89.50 174 TYR A N 1
ATOM 1309 C CA . TYR A 1 174 ? 13.479 3.513 4.184 1.00 89.50 174 TYR A CA 1
ATOM 1310 C C . TYR A 1 174 ? 12.786 3.431 5.555 1.00 89.50 174 TYR A C 1
ATOM 1312 O O . TYR A 1 174 ? 12.791 2.365 6.184 1.00 89.50 174 TYR A O 1
ATOM 1320 N N . PRO A 1 175 ? 12.198 4.534 6.055 1.00 91.62 175 PRO A N 1
ATOM 1321 C CA . PRO A 1 175 ? 11.503 4.524 7.332 1.00 91.62 175 PRO A CA 1
ATOM 1322 C C . PRO A 1 175 ? 10.244 3.663 7.228 1.00 91.62 175 PRO A C 1
ATOM 1324 O O . PRO A 1 175 ? 9.355 3.923 6.423 1.00 91.62 175 PRO A O 1
ATOM 1327 N N . ARG A 1 176 ? 10.160 2.633 8.069 1.00 94.12 176 ARG A N 1
ATOM 1328 C CA . ARG A 1 176 ? 9.005 1.737 8.098 1.00 94.12 176 ARG A CA 1
ATOM 1329 C C . ARG A 1 176 ? 7.706 2.502 8.430 1.00 94.12 176 ARG A C 1
ATOM 1331 O O . ARG A 1 176 ? 7.706 3.260 9.405 1.00 94.12 176 ARG A O 1
ATOM 1338 N N . PRO A 1 177 ? 6.581 2.209 7.751 1.00 94.38 177 PRO A N 1
ATOM 1339 C CA . PRO A 1 177 ? 5.257 2.654 8.185 1.00 94.38 177 PRO A CA 1
ATOM 1340 C C . PRO A 1 177 ? 4.873 2.102 9.569 1.00 94.38 177 PRO A C 1
ATOM 1342 O O . PRO A 1 177 ? 5.001 0.906 9.842 1.00 94.38 177 PRO A O 1
ATOM 1345 N N . THR A 1 178 ? 4.379 2.959 10.460 1.00 94.38 178 THR A N 1
ATOM 1346 C CA . THR A 1 178 ? 3.934 2.558 11.803 1.00 94.38 178 THR A CA 1
ATOM 1347 C C . THR A 1 178 ? 2.441 2.256 11.845 1.00 94.38 178 THR A C 1
ATOM 1349 O O . THR A 1 178 ? 1.658 2.840 11.096 1.00 94.38 178 THR A O 1
ATOM 1352 N N . ALA A 1 179 ? 2.038 1.392 12.781 1.00 92.88 179 ALA A N 1
ATOM 1353 C CA . ALA A 1 179 ? 0.628 1.039 12.984 1.00 92.88 179 ALA A CA 1
ATOM 1354 C C . ALA A 1 179 ? -0.249 2.233 13.397 1.00 92.88 179 ALA A C 1
ATOM 1356 O O . ALA A 1 179 ? -1.462 2.227 13.202 1.00 92.88 179 ALA A O 1
ATOM 1357 N N . VAL A 1 180 ? 0.362 3.241 14.023 1.00 90.31 180 VAL A N 1
ATOM 1358 C CA . VAL A 1 180 ? -0.309 4.420 14.570 1.00 90.31 180 VAL A CA 1
ATOM 1359 C C . VAL A 1 180 ? 0.536 5.645 14.239 1.00 90.31 180 VAL A C 1
ATOM 1361 O O . VAL A 1 180 ? 1.762 5.622 14.388 1.00 90.31 180 VAL A O 1
ATOM 1364 N N . SER A 1 181 ? -0.106 6.717 13.779 1.00 88.25 181 SER A N 1
ATOM 1365 C CA . SER A 1 181 ? 0.539 8.018 13.609 1.00 88.25 181 SER A CA 1
ATOM 1366 C C . SER A 1 181 ? 0.656 8.737 14.960 1.00 88.25 181 SER A C 1
ATOM 1368 O O . SER A 1 181 ? -0.199 8.582 15.831 1.00 88.25 181 SER A O 1
ATOM 1370 N N . GLY A 1 182 ? 1.717 9.524 15.166 1.00 87.81 182 GLY A N 1
ATOM 1371 C CA . GLY A 1 182 ? 2.023 10.101 16.486 1.00 87.81 182 GLY A CA 1
ATOM 1372 C C . GLY A 1 182 ? 0.897 10.957 17.087 1.00 87.81 182 GLY A C 1
ATOM 1373 O O . GLY A 1 182 ? 0.673 10.919 18.294 1.00 87.81 182 GLY A O 1
ATOM 1374 N N . ASP A 1 183 ? 0.132 11.657 16.249 1.00 89.69 183 ASP A N 1
ATOM 1375 C CA . ASP A 1 183 ? -1.056 12.438 16.623 1.00 89.69 183 ASP A CA 1
ATOM 1376 C C . ASP A 1 183 ? -2.200 11.585 17.199 1.00 89.69 183 ASP A C 1
ATOM 1378 O O . ASP A 1 183 ? -3.039 12.096 17.941 1.00 89.69 183 ASP A O 1
ATOM 1382 N N . LYS A 1 184 ? -2.225 10.281 16.900 1.00 92.00 184 LYS A N 1
ATOM 1383 C CA . LYS A 1 184 ? -3.267 9.342 17.340 1.00 92.00 184 LYS A CA 1
ATOM 1384 C C . LYS A 1 184 ? -2.854 8.516 18.554 1.00 92.00 184 LYS A C 1
ATOM 1386 O O . LYS A 1 184 ? -3.719 7.884 19.156 1.00 92.00 184 LYS A O 1
ATOM 1391 N N . GLN A 1 185 ? -1.584 8.554 18.967 1.00 93.44 185 GLN A N 1
ATOM 1392 C CA . GLN A 1 185 ? -1.064 7.703 20.045 1.00 93.44 185 GLN A CA 1
ATOM 1393 C C . GLN A 1 185 ? -1.858 7.854 21.351 1.00 93.44 185 GLN A C 1
ATOM 1395 O O . GLN A 1 185 ? -2.261 6.858 21.943 1.00 93.44 185 GLN A O 1
ATOM 1400 N N . ALA A 1 186 ? -2.195 9.088 21.734 1.00 94.94 186 ALA A N 1
ATOM 1401 C CA . ALA A 1 186 ? -2.968 9.355 22.947 1.00 94.94 186 ALA A CA 1
ATOM 1402 C C . ALA A 1 186 ? -4.381 8.734 22.930 1.00 94.94 186 ALA A C 1
ATOM 1404 O O . ALA A 1 186 ? -4.924 8.425 23.988 1.00 94.94 186 ALA A O 1
ATOM 1405 N N . LEU A 1 187 ? -4.990 8.547 21.750 1.00 94.81 187 LEU A N 1
ATOM 1406 C CA . LEU A 1 187 ? -6.274 7.847 21.627 1.00 94.81 187 LEU A CA 1
ATOM 1407 C C . LEU A 1 187 ? -6.101 6.340 21.816 1.00 94.81 187 LEU A C 1
ATOM 1409 O O . LEU A 1 187 ? -6.941 5.707 22.452 1.00 94.81 187 LEU A O 1
ATOM 1413 N N . ILE A 1 188 ? -5.018 5.778 21.276 1.00 95.25 188 ILE A N 1
ATOM 1414 C CA . ILE A 1 188 ? -4.727 4.343 21.356 1.00 95.25 188 ILE A CA 1
ATOM 1415 C C . ILE A 1 188 ? -4.366 3.940 22.785 1.00 95.25 188 ILE A C 1
ATOM 1417 O O . ILE A 1 188 ? -4.848 2.917 23.260 1.00 95.25 188 ILE A O 1
ATOM 1421 N N . ASP A 1 189 ? -3.611 4.774 23.500 1.00 95.62 189 ASP A N 1
ATOM 1422 C CA . ASP A 1 189 ? -3.214 4.523 24.892 1.00 95.62 189 ASP A CA 1
ATOM 1423 C C . ASP A 1 189 ? -4.414 4.436 25.855 1.00 95.62 189 ASP A C 1
ATOM 1425 O O . ASP A 1 189 ? -4.316 3.838 26.927 1.00 95.62 189 ASP A O 1
ATOM 1429 N N . LEU A 1 190 ? -5.551 5.035 25.485 1.00 97.12 190 LEU A N 1
ATOM 1430 C CA . LEU A 1 190 ? -6.794 5.010 26.262 1.00 97.12 190 LEU A CA 1
ATOM 1431 C C . LEU A 1 190 ? -7.749 3.877 25.856 1.00 97.12 190 LEU A C 1
ATOM 1433 O O . LEU A 1 190 ? -8.767 3.689 26.525 1.00 97.12 190 LEU A O 1
ATOM 1437 N N . ALA A 1 191 ? -7.477 3.177 24.756 1.00 97.75 191 ALA A N 1
ATOM 1438 C CA . ALA A 1 191 ? -8.339 2.135 24.213 1.00 97.75 191 ALA A CA 1
ATOM 1439 C C . ALA A 1 191 ? -8.031 0.753 24.811 1.00 97.75 191 ALA A C 1
ATOM 1441 O O . ALA A 1 191 ? -6.918 0.466 25.249 1.00 97.75 191 ALA A O 1
ATOM 1442 N N . ASP A 1 192 ? -9.024 -0.134 24.782 1.00 98.00 192 ASP A N 1
ATOM 1443 C CA . ASP A 1 192 ? -8.849 -1.542 25.127 1.00 98.00 192 ASP A CA 1
ATOM 1444 C C . ASP A 1 192 ? -8.071 -2.257 24.006 1.00 98.00 192 ASP A C 1
ATOM 1446 O O . ASP A 1 192 ? -8.554 -2.403 22.879 1.00 98.00 192 ASP A O 1
ATOM 1450 N N . ALA A 1 193 ? -6.856 -2.713 24.319 1.00 96.75 193 ALA A N 1
ATOM 1451 C CA . ALA A 1 193 ? -5.970 -3.383 23.369 1.00 96.75 193 ALA A CA 1
ATOM 1452 C C . ALA A 1 193 ? -6.545 -4.704 22.821 1.00 96.75 193 ALA A C 1
ATOM 1454 O O . ALA A 1 193 ? -6.350 -5.014 21.642 1.00 96.75 193 ALA A O 1
ATOM 1455 N N . ASP A 1 194 ? -7.284 -5.467 23.631 1.00 97.69 194 ASP A N 1
ATOM 1456 C CA . ASP A 1 194 ? -7.911 -6.716 23.191 1.00 97.69 194 ASP A CA 1
ATOM 1457 C C . ASP A 1 194 ? -9.083 -6.436 22.252 1.00 97.69 194 ASP A C 1
ATOM 1459 O O . ASP A 1 194 ? -9.326 -7.194 21.306 1.00 97.69 194 ASP A O 1
ATOM 1463 N N . ALA A 1 195 ? -9.799 -5.336 22.487 1.00 98.00 195 ALA A N 1
ATOM 1464 C CA . ALA A 1 195 ? -10.843 -4.869 21.592 1.00 98.00 195 ALA A CA 1
ATOM 1465 C C . ALA A 1 195 ? -10.265 -4.321 20.278 1.00 98.00 195 ALA A C 1
ATOM 1467 O O . ALA A 1 195 ? -10.783 -4.653 19.214 1.00 98.00 195 ALA A O 1
ATOM 1468 N N . LEU A 1 196 ? -9.164 -3.564 20.309 1.00 98.19 196 LEU A N 1
ATOM 1469 C CA . LEU A 1 196 ? -8.455 -3.144 19.094 1.00 98.19 196 LEU A CA 1
ATOM 1470 C C . LEU A 1 196 ? -8.057 -4.356 18.237 1.00 98.19 196 LEU A C 1
ATOM 1472 O O . LEU A 1 196 ? -8.393 -4.411 17.053 1.00 98.19 196 LEU A O 1
ATOM 1476 N N . LEU A 1 197 ? -7.449 -5.374 18.851 1.00 98.00 197 LEU A N 1
ATOM 1477 C CA . LEU A 1 197 ? -7.106 -6.633 18.186 1.00 98.00 197 LEU A CA 1
ATOM 1478 C C . LEU A 1 197 ? -8.339 -7.355 17.623 1.00 98.00 197 LEU A C 1
ATOM 1480 O O . LEU A 1 197 ? -8.335 -7.789 16.472 1.00 98.00 197 LEU A O 1
ATOM 1484 N N . ALA A 1 198 ? -9.421 -7.453 18.404 1.00 98.12 198 ALA A N 1
ATOM 1485 C CA . ALA A 1 198 ? -10.676 -8.073 17.968 1.00 98.12 198 ALA A CA 1
ATOM 1486 C C . ALA A 1 198 ? -11.303 -7.380 16.749 1.00 98.12 198 ALA A C 1
ATOM 1488 O O . ALA A 1 198 ? -12.069 -8.007 16.020 1.00 98.12 198 ALA A O 1
ATOM 1489 N N . HIS A 1 199 ? -10.973 -6.108 16.541 1.00 98.44 199 HIS A N 1
ATOM 1490 C CA . HIS A 1 199 ? -11.417 -5.275 15.431 1.00 98.44 199 HIS A CA 1
ATOM 1491 C C . HIS A 1 199 ? -10.298 -5.046 14.398 1.00 98.44 199 HIS A C 1
ATOM 1493 O O . HIS A 1 199 ? -10.324 -4.072 13.649 1.00 98.44 199 HIS A O 1
ATOM 1499 N N . GLY A 1 200 ? -9.313 -5.951 14.339 1.00 97.69 200 GLY A N 1
ATOM 1500 C CA . GLY A 1 200 ? -8.324 -6.006 13.264 1.00 97.69 200 GLY A CA 1
ATOM 1501 C C . GLY A 1 200 ? -7.202 -4.976 13.367 1.00 97.69 200 GLY A C 1
ATOM 1502 O O . GLY A 1 200 ? -6.575 -4.667 12.362 1.00 97.69 200 GLY A O 1
ATOM 1503 N N . ARG A 1 201 ? -6.931 -4.423 14.555 1.00 98.00 201 ARG A N 1
ATOM 1504 C CA . ARG A 1 201 ? -5.808 -3.503 14.780 1.00 98.00 201 ARG A CA 1
ATOM 1505 C C . ARG A 1 201 ? -4.674 -4.205 15.513 1.00 98.00 201 ARG A C 1
ATOM 1507 O O . ARG A 1 201 ? -4.753 -4.458 16.712 1.00 98.00 201 ARG A O 1
ATOM 1514 N N . LEU A 1 202 ? -3.612 -4.523 14.775 1.00 97.75 202 LEU A N 1
ATOM 1515 C CA . LEU A 1 202 ? -2.398 -5.125 15.322 1.00 97.75 202 LEU A CA 1
ATOM 1516 C C . LEU A 1 202 ? -1.501 -4.087 16.017 1.00 97.75 202 LEU A C 1
ATOM 1518 O O . LEU A 1 202 ? -1.420 -2.948 15.556 1.00 97.75 202 LEU A O 1
ATOM 1522 N N . PRO A 1 203 ? -0.757 -4.475 17.072 1.00 96.38 203 PRO A N 1
ATOM 1523 C CA . PRO A 1 203 ? 0.252 -3.611 17.670 1.00 96.38 203 PRO A CA 1
ATOM 1524 C C . PRO A 1 203 ? 1.427 -3.390 16.711 1.00 96.38 203 PRO A C 1
ATOM 1526 O O . PRO A 1 203 ? 1.763 -4.256 15.898 1.00 96.38 203 PRO A O 1
ATOM 1529 N N . ASP A 1 204 ? 2.121 -2.263 16.870 1.00 96.94 204 ASP A N 1
ATOM 1530 C CA . ASP A 1 204 ? 3.229 -1.866 15.991 1.00 96.94 204 ASP A CA 1
ATOM 1531 C C . ASP A 1 204 ? 4.407 -2.862 15.979 1.00 96.94 204 ASP A C 1
ATOM 1533 O O . ASP A 1 204 ? 5.103 -2.999 14.977 1.00 96.94 204 ASP A O 1
ATOM 1537 N N . SER A 1 205 ? 4.587 -3.655 17.040 1.00 97.19 205 SER A N 1
ATOM 1538 C CA . SER A 1 205 ? 5.583 -4.736 17.058 1.00 97.19 205 SER A CA 1
ATOM 1539 C C . SER A 1 205 ? 5.333 -5.797 15.979 1.00 97.19 205 SER A C 1
ATOM 1541 O O . SER A 1 205 ? 6.284 -6.348 15.423 1.00 97.19 205 SER A O 1
ATOM 1543 N N . ARG A 1 206 ? 4.066 -6.066 15.637 1.00 98.00 206 ARG A N 1
ATOM 1544 C CA . ARG A 1 206 ? 3.703 -6.974 14.538 1.00 98.00 206 ARG A CA 1
ATOM 1545 C C . ARG A 1 206 ? 3.962 -6.332 13.180 1.00 98.00 206 ARG A C 1
ATOM 1547 O O . ARG A 1 206 ? 4.488 -7.009 12.304 1.00 98.00 206 ARG A O 1
ATOM 1554 N N . TRP A 1 207 ? 3.681 -5.038 13.039 1.00 98.19 207 TRP A N 1
ATOM 1555 C CA . TRP A 1 207 ? 4.015 -4.264 11.840 1.00 98.19 207 TRP A CA 1
ATOM 1556 C C . TRP A 1 207 ? 5.526 -4.246 11.581 1.00 98.19 207 TRP A C 1
ATOM 1558 O O . TRP A 1 207 ? 5.958 -4.421 10.442 1.00 98.19 207 TRP A O 1
ATOM 1568 N N . ALA A 1 208 ? 6.337 -4.100 12.633 1.00 98.31 208 ALA A N 1
ATOM 1569 C CA . ALA A 1 208 ? 7.795 -4.135 12.550 1.00 98.31 208 ALA A CA 1
ATOM 1570 C C . ALA A 1 208 ? 8.344 -5.489 12.079 1.00 98.31 208 ALA A C 1
ATOM 1572 O O . ALA A 1 208 ? 9.254 -5.533 11.246 1.00 98.31 208 ALA A O 1
ATOM 1573 N N . ALA A 1 209 ? 7.782 -6.590 12.585 1.00 98.38 209 ALA A N 1
ATOM 1574 C CA . ALA A 1 209 ? 8.162 -7.932 12.155 1.00 98.38 209 ALA A CA 1
ATOM 1575 C C . ALA A 1 209 ? 7.841 -8.163 10.668 1.00 98.38 209 ALA A C 1
ATOM 1577 O O . ALA A 1 209 ? 8.730 -8.562 9.918 1.00 98.38 209 ALA A O 1
ATOM 1578 N N . LEU A 1 210 ? 6.617 -7.828 10.240 1.00 98.56 210 LEU A N 1
ATOM 1579 C CA . LEU A 1 210 ? 6.184 -7.963 8.843 1.00 98.56 210 LEU A CA 1
ATOM 1580 C C . LEU A 1 210 ? 7.035 -7.113 7.894 1.00 98.56 210 LEU A C 1
ATOM 1582 O O . LEU A 1 210 ? 7.402 -7.570 6.821 1.00 98.56 210 LEU A O 1
ATOM 1586 N N . TRP A 1 211 ? 7.421 -5.904 8.305 1.00 98.38 211 TRP A N 1
ATOM 1587 C CA . TRP A 1 211 ? 8.275 -5.045 7.484 1.00 98.38 211 TRP A CA 1
ATOM 1588 C C . TRP A 1 211 ? 9.658 -5.645 7.271 1.00 98.38 211 TRP A C 1
ATOM 1590 O O . TRP A 1 211 ? 10.190 -5.614 6.168 1.00 98.38 211 TRP A O 1
ATOM 1600 N N . THR A 1 212 ? 10.244 -6.193 8.337 1.00 97.94 212 THR A N 1
ATOM 1601 C CA . THR A 1 212 ? 11.570 -6.819 8.277 1.00 97.94 212 THR A CA 1
ATOM 1602 C C . THR A 1 212 ? 11.563 -7.992 7.300 1.00 97.94 212 THR A C 1
ATOM 1604 O O . THR A 1 212 ? 12.476 -8.129 6.486 1.00 97.94 212 THR A O 1
ATOM 1607 N N . GLU A 1 213 ? 10.514 -8.812 7.360 1.00 98.38 213 GLU A N 1
ATOM 1608 C CA . GLU A 1 213 ? 10.305 -9.922 6.435 1.00 98.38 213 GLU A CA 1
ATOM 1609 C C . GLU A 1 213 ? 10.097 -9.425 5.001 1.00 98.38 213 GLU A C 1
ATOM 1611 O O . GLU A 1 213 ? 10.828 -9.836 4.096 1.00 98.38 213 GLU A O 1
ATOM 1616 N N . ARG A 1 214 ? 9.171 -8.484 4.794 1.00 98.44 214 ARG A N 1
ATOM 1617 C CA . ARG A 1 214 ? 8.850 -7.963 3.466 1.00 98.44 214 ARG A CA 1
ATOM 1618 C C . ARG A 1 214 ? 10.045 -7.286 2.804 1.00 98.44 214 ARG A C 1
ATOM 1620 O O . ARG A 1 214 ? 10.363 -7.599 1.662 1.00 98.44 214 ARG A O 1
ATOM 1627 N N . LEU A 1 215 ? 10.782 -6.447 3.528 1.00 98.19 215 LEU A N 1
ATOM 1628 C CA . LEU A 1 215 ? 11.983 -5.795 3.007 1.00 98.19 215 LEU A CA 1
ATOM 1629 C C . LEU A 1 215 ? 13.031 -6.819 2.539 1.00 98.19 215 LEU A C 1
ATOM 1631 O O . LEU A 1 215 ? 13.676 -6.619 1.506 1.00 98.19 215 LEU A O 1
ATOM 1635 N N . ALA A 1 216 ? 13.188 -7.933 3.263 1.00 98.06 216 ALA A N 1
ATOM 1636 C CA . ALA A 1 216 ? 14.090 -9.010 2.867 1.00 98.06 216 ALA A CA 1
ATOM 1637 C C . ALA A 1 216 ? 13.601 -9.745 1.606 1.00 98.06 216 ALA A C 1
ATOM 1639 O O . ALA A 1 216 ? 14.406 -10.003 0.706 1.00 98.06 216 ALA A O 1
ATOM 1640 N N . LEU A 1 217 ? 12.300 -10.042 1.517 1.00 98.25 217 LEU A N 1
ATOM 1641 C CA . LEU A 1 217 ? 11.682 -10.700 0.361 1.00 98.25 217 LEU A CA 1
ATOM 1642 C C . LEU A 1 217 ? 11.765 -9.833 -0.901 1.00 98.25 217 LEU A C 1
ATOM 1644 O O . LEU A 1 217 ? 12.244 -10.306 -1.934 1.00 98.25 217 LEU A O 1
ATOM 1648 N N . THR A 1 218 ? 11.390 -8.556 -0.808 1.00 98.50 218 THR A N 1
ATOM 1649 C CA . THR A 1 218 ? 11.499 -7.592 -1.910 1.00 98.50 218 THR A CA 1
ATOM 1650 C C . THR A 1 218 ? 12.950 -7.484 -2.376 1.00 98.50 218 THR A C 1
ATOM 1652 O O . THR A 1 218 ? 13.228 -7.623 -3.566 1.00 98.50 218 THR A O 1
ATOM 1655 N N . ALA A 1 219 ? 13.911 -7.344 -1.454 1.00 97.94 219 ALA A N 1
ATOM 1656 C CA . ALA A 1 219 ? 15.327 -7.279 -1.810 1.00 97.94 219 ALA A CA 1
ATOM 1657 C C . ALA A 1 219 ? 15.833 -8.553 -2.508 1.00 97.94 219 ALA A C 1
ATOM 1659 O O . ALA A 1 219 ? 16.623 -8.471 -3.451 1.00 97.94 219 ALA A O 1
ATOM 1660 N N . ALA A 1 220 ? 15.395 -9.734 -2.066 1.00 97.69 220 ALA A N 1
ATOM 1661 C CA . ALA A 1 220 ? 15.750 -10.999 -2.702 1.00 97.69 220 ALA A CA 1
ATOM 1662 C C . ALA A 1 220 ? 15.169 -11.117 -4.123 1.00 97.69 220 ALA A C 1
ATOM 1664 O O . ALA A 1 220 ? 15.889 -11.521 -5.044 1.00 97.69 220 ALA A O 1
ATOM 1665 N N . ARG A 1 221 ? 13.907 -10.711 -4.325 1.00 97.75 221 ARG A N 1
ATOM 1666 C CA . ARG A 1 221 ? 13.258 -10.712 -5.646 1.00 97.75 221 ARG A CA 1
ATOM 1667 C C . ARG A 1 221 ? 13.939 -9.738 -6.609 1.00 97.75 221 ARG A C 1
ATOM 1669 O O . ARG A 1 221 ? 14.272 -10.144 -7.718 1.00 97.75 221 ARG A O 1
ATOM 1676 N N . VAL A 1 222 ? 14.259 -8.515 -6.170 1.00 97.50 222 VAL A N 1
ATOM 1677 C CA . VAL A 1 222 ? 15.006 -7.546 -6.999 1.00 97.50 222 VAL A CA 1
ATOM 1678 C C . VAL A 1 222 ? 16.360 -8.102 -7.427 1.00 97.50 222 VAL A C 1
ATOM 1680 O O . VAL A 1 222 ? 16.697 -8.042 -8.606 1.00 97.50 222 VAL A O 1
ATOM 1683 N N . ARG A 1 223 ? 17.143 -8.674 -6.501 1.00 96.44 223 ARG A N 1
ATOM 1684 C CA . ARG A 1 223 ? 18.453 -9.256 -6.848 1.00 96.44 223 ARG A CA 1
ATOM 1685 C C . ARG A 1 223 ? 18.311 -10.348 -7.903 1.00 96.44 223 ARG A C 1
ATOM 1687 O O . ARG A 1 223 ? 19.071 -10.360 -8.863 1.00 96.44 223 ARG A O 1
ATOM 1694 N N . THR A 1 224 ? 17.318 -11.221 -7.755 1.00 95.81 224 THR A N 1
ATOM 1695 C CA . THR A 1 224 ? 17.029 -12.272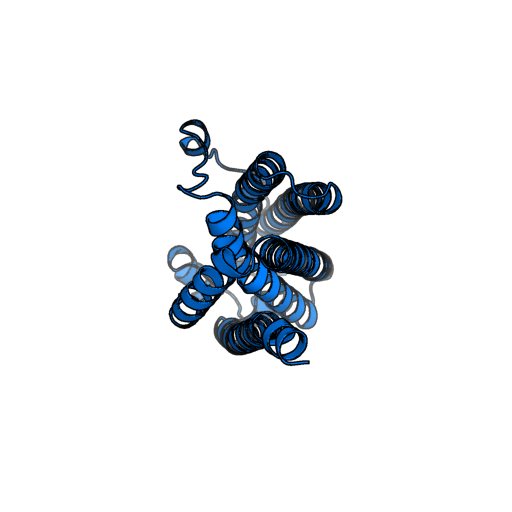 -8.742 1.00 95.81 224 THR A CA 1
ATOM 1696 C C . THR A 1 224 ? 16.739 -11.660 -10.116 1.00 95.81 224 THR A C 1
ATOM 1698 O O . THR A 1 224 ? 17.429 -11.976 -11.083 1.00 95.81 224 THR A O 1
ATOM 1701 N N . LEU A 1 225 ? 15.839 -10.676 -10.174 1.00 94.31 225 LEU A N 1
ATOM 1702 C CA . LEU A 1 225 ? 15.451 -9.977 -11.401 1.00 94.31 225 LEU A CA 1
ATOM 1703 C C . LEU A 1 225 ? 16.625 -9.240 -12.088 1.00 94.31 225 LEU A C 1
ATOM 1705 O O . LEU A 1 225 ? 16.714 -9.150 -13.321 1.00 94.31 225 LEU A O 1
ATOM 1709 N N . LEU A 1 226 ? 17.572 -8.718 -11.303 1.00 94.38 226 LEU A N 1
ATOM 1710 C CA . LEU A 1 226 ? 18.799 -8.103 -11.814 1.00 94.38 226 LEU A CA 1
ATOM 1711 C C . LEU A 1 226 ? 19.803 -9.141 -12.353 1.00 94.38 226 LEU A C 1
ATOM 1713 O O . LEU A 1 226 ? 20.529 -8.828 -13.299 1.00 94.38 226 LEU A O 1
ATOM 1717 N N . HIS A 1 227 ? 19.819 -10.365 -11.813 1.00 86.94 227 HIS A N 1
ATOM 1718 C CA . HIS A 1 227 ? 20.770 -11.425 -12.172 1.00 86.94 227 HIS A CA 1
ATOM 1719 C C . HIS A 1 227 ? 20.313 -12.370 -13.298 1.00 86.94 227 HIS A C 1
ATOM 1721 O O . HIS A 1 227 ? 21.178 -12.886 -14.007 1.00 86.94 227 HIS A O 1
ATOM 1727 N N . GLU A 1 228 ? 19.007 -12.573 -13.511 1.00 74.25 228 GLU A N 1
ATOM 1728 C CA . GLU A 1 228 ? 18.450 -13.548 -14.476 1.00 74.25 228 GLU A 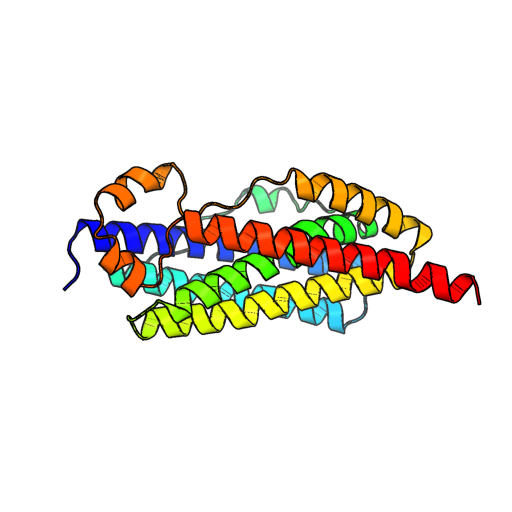CA 1
ATOM 1729 C C . GLU A 1 228 ? 18.971 -13.409 -15.926 1.00 74.25 228 GLU A C 1
ATOM 1731 O O . GLU A 1 228 ? 19.042 -14.402 -16.647 1.00 74.25 228 GLU A O 1
ATOM 1736 N N . ASP A 1 229 ? 19.439 -12.227 -16.348 1.00 58.94 229 ASP A N 1
ATOM 1737 C CA . ASP A 1 229 ? 19.968 -11.996 -17.708 1.00 58.94 229 ASP A CA 1
ATOM 1738 C C . ASP A 1 229 ? 21.514 -11.936 -17.782 1.00 58.94 229 ASP A C 1
ATOM 1740 O O . ASP A 1 229 ? 22.098 -11.948 -18.866 1.00 58.94 229 ASP A O 1
ATOM 1744 N N . ALA A 1 230 ? 22.223 -11.926 -16.642 1.00 52.47 230 ALA A N 1
ATOM 1745 C CA . ALA A 1 230 ? 23.685 -12.090 -16.643 1.00 52.47 230 ALA A CA 1
ATOM 1746 C C . ALA A 1 230 ? 24.075 -13.516 -17.071 1.00 52.47 230 ALA A C 1
ATOM 1748 O O . ALA A 1 230 ? 25.090 -13.720 -17.734 1.00 52.47 230 ALA A O 1
ATOM 1749 N N . SER A 1 231 ? 23.237 -14.495 -16.726 1.00 50.84 231 SER A N 1
ATOM 1750 C CA . SER A 1 231 ? 23.412 -15.901 -17.091 1.00 50.84 231 SER A CA 1
ATOM 1751 C C . SER A 1 231 ? 23.009 -16.192 -18.541 1.00 50.84 231 SER A C 1
ATOM 1753 O O . SER A 1 231 ? 23.668 -16.998 -19.189 1.00 50.84 231 SER A O 1
ATOM 1755 N N . ALA A 1 232 ? 21.988 -15.512 -19.078 1.00 50.56 232 ALA A N 1
ATOM 1756 C CA . ALA A 1 232 ? 21.531 -15.688 -20.462 1.00 50.56 232 ALA A CA 1
ATOM 1757 C C . ALA A 1 232 ? 22.461 -15.044 -21.510 1.00 50.56 232 ALA A C 1
ATOM 1759 O O . ALA A 1 232 ? 22.478 -15.477 -22.656 1.00 50.56 232 ALA A O 1
ATOM 1760 N N . ARG A 1 233 ? 23.271 -14.049 -21.121 1.00 46.91 233 ARG A N 1
ATOM 1761 C CA . ARG A 1 233 ? 24.308 -13.437 -21.980 1.00 46.91 233 ARG A CA 1
ATOM 1762 C C . ARG A 1 233 ? 25.680 -14.116 -21.890 1.00 46.91 233 ARG A C 1
ATOM 1764 O O . ARG A 1 233 ? 26.576 -13.765 -22.654 1.00 46.91 233 ARG A O 1
ATOM 1771 N N . ALA A 1 234 ? 25.860 -15.035 -20.939 1.00 46.91 234 ALA A N 1
ATOM 1772 C CA . ALA A 1 234 ? 27.082 -15.822 -20.754 1.00 46.91 234 ALA A CA 1
ATOM 1773 C C . ALA A 1 234 ? 27.001 -17.234 -21.376 1.00 46.91 234 ALA A C 1
ATOM 1775 O O . ALA A 1 234 ? 27.984 -17.975 -21.310 1.00 46.91 234 ALA A O 1
ATOM 1776 N N . ALA A 1 235 ? 25.850 -17.592 -21.956 1.00 42.03 235 ALA A N 1
ATOM 1777 C CA . ALA A 1 235 ? 25.594 -18.824 -22.702 1.00 42.03 235 ALA A CA 1
ATOM 1778 C C . ALA A 1 235 ? 25.511 -18.532 -24.208 1.00 42.03 235 ALA A C 1
ATOM 1780 O O . ALA A 1 235 ? 25.930 -19.416 -24.990 1.00 42.03 235 ALA A O 1
#

Secondary structure (DSSP, 8-state):
---HHHHHHHHHHHHHHHHHHHHHHHHHHHHHHHHHHTT--HHHHHHHHHHHHHHHHHHHHHHHHHHHHHSS---PPP-GGGGG-----S-HHHHHHHHIIIIIIIIIHHHHHHHHHHHHH--SHHHHHHHHHHHHHHHHHHHHHHHHHHHHHHHHHHHHHHHHHHHHHHHTTPPPPPSS-GGGHHHHTTS-HHHHHHTT---HHHHHHHHHHHHHHHHHHHHHHHHHHHHHT--